Protein AF-0000000079680664 (afdb_homodimer)

Sequence (190 aa):
MLNEAGYVPSNSERYPLGGLVSSIENSFQATPEVICSKHDVKEIRLCFYKDFKPRNCLASKTSCPKYVSLPTYVALWRNETEMGIERISGDFEALMLNEAGYVPSNSERYPLGGLVSSIENSFQATPEVICSKHDVKEIRLCFYKDFKPRNCLASKTSCPKYVSLPTYVALWRNETEMGIERISGDFEAL

pLDDT: mean 71.94, std 26.08, range [20.09, 97.06]

Foldseek 3Di:
DPPVVVCQPVFWDWAFPVLVQVVVCVVQVEGWAFADDEQETDDIGWDADPVRRTYHDPDDPHNHDRIHTHGPVVVVVSCVVVVVVVVVVVPVPDD/DPPVPPCQPVFWDWAFPVLVQVVVCVVQVEGWAFADDEQETDDIGWDADPVRRTYHDPDDPHNHDRIHTDGPVVVVVSCVVVVVVPPVVPPVDDD

Solvent-accessible surface area (backbone atoms only — not comparable to full-atom values): 10627 Å² total; per-residue (Å²): 130,76,76,78,63,76,70,64,60,81,51,60,40,78,36,53,39,66,57,55,45,50,54,46,21,71,75,56,67,27,42,56,37,62,36,31,62,64,43,22,48,37,32,41,33,44,28,32,36,77,75,56,42,62,30,62,35,78,82,57,88,65,52,48,53,69,46,27,37,36,34,57,70,62,61,42,56,48,38,52,66,48,46,64,50,48,69,64,58,56,73,78,58,88,125,130,78,76,77,64,78,70,64,60,80,50,59,40,78,36,53,39,66,59,55,46,48,55,46,22,71,74,58,66,26,42,55,36,64,38,32,60,62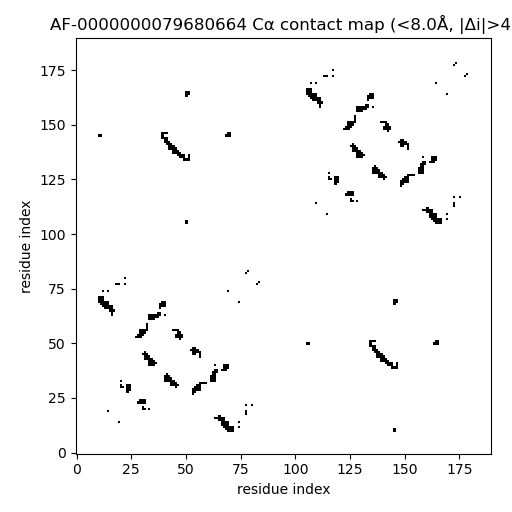,42,23,47,36,34,41,34,42,27,32,38,76,76,57,42,60,29,63,35,77,83,58,88,64,52,48,52,69,45,27,38,35,34,57,69,61,60,43,55,47,39,55,66,47,46,67,53,46,70,69,64,61,72,89,58,92,119

Structure (mmCIF, N/CA/C/O backbone):
data_AF-0000000079680664-model_v1
#
loop_
_entity.id
_entity.type
_entity.pdbx_description
1 polymer 'Uncharacterized protein'
#
loop_
_atom_site.group_PDB
_atom_site.id
_atom_site.type_symbol
_atom_site.label_atom_id
_atom_site.label_alt_id
_atom_site.label_comp_id
_atom_site.label_asym_id
_atom_site.label_entity_id
_atom_site.label_seq_id
_atom_site.pdbx_PDB_ins_code
_atom_site.Cartn_x
_atom_site.Cartn_y
_atom_site.Cartn_z
_atom_site.occupancy
_atom_site.B_iso_or_equiv
_atom_site.auth_seq_id
_atom_site.auth_comp_id
_atom_site.auth_asym_id
_atom_site.auth_atom_id
_atom_site.pdbx_PDB_model_num
ATOM 1 N N . MET A 1 1 ? -14.547 -22.094 -36.844 1 20.09 1 MET A N 1
ATOM 2 C CA . MET A 1 1 ? -15.398 -21.312 -35.969 1 20.09 1 MET A CA 1
ATOM 3 C C . MET A 1 1 ? -14.953 -21.484 -34.5 1 20.09 1 MET A C 1
ATOM 5 O O . MET A 1 1 ? -15.781 -21.453 -33.594 1 20.09 1 MET A O 1
ATOM 9 N N . LEU A 1 2 ? -13.836 -21.984 -34.188 1 27.72 2 LEU A N 1
ATOM 10 C CA . LEU A 1 2 ? -13.211 -22.375 -32.938 1 27.72 2 LEU A CA 1
ATOM 11 C C . LEU A 1 2 ? -13.406 -21.297 -31.875 1 27.72 2 LEU A C 1
ATOM 13 O O . LEU A 1 2 ? -13.398 -20.109 -32.188 1 27.72 2 LEU A O 1
ATOM 17 N N . ASN A 1 3 ? -14.43 -21.641 -30.953 1 27.27 3 ASN A N 1
ATOM 18 C CA . ASN A 1 3 ? -14.836 -20.828 -29.812 1 27.27 3 ASN A CA 1
ATOM 19 C C . ASN A 1 3 ? -13.641 -20.203 -29.125 1 27.27 3 ASN A C 1
ATOM 21 O O . ASN A 1 3 ? -12.672 -20.891 -28.781 1 27.27 3 ASN A O 1
ATOM 25 N N . GLU A 1 4 ? -13.031 -19.234 -29.656 1 29.84 4 GLU A N 1
ATOM 26 C CA . GLU A 1 4 ? -11.93 -18.422 -29.125 1 29.84 4 GLU A CA 1
ATOM 27 C C . GLU A 1 4 ? -12.086 -18.203 -27.625 1 29.84 4 GLU A C 1
ATOM 29 O O . GLU A 1 4 ? -12.844 -17.328 -27.188 1 29.84 4 GLU A O 1
ATOM 34 N N . ALA A 1 5 ? -12.656 -19.266 -27.016 1 32.66 5 ALA A N 1
ATOM 35 C CA . ALA A 1 5 ? -12.922 -19.297 -25.578 1 32.66 5 ALA A CA 1
ATOM 36 C C . ALA A 1 5 ? -11.758 -18.703 -24.797 1 32.66 5 ALA A C 1
ATOM 38 O O . ALA A 1 5 ? -10.602 -19.062 -25.016 1 32.66 5 ALA A O 1
ATOM 39 N N . GLY A 1 6 ? -11.695 -17.438 -24.766 1 31.92 6 GLY A N 1
ATOM 40 C CA . GLY A 1 6 ? -10.758 -16.719 -23.922 1 31.92 6 GLY A CA 1
ATOM 41 C C . GLY A 1 6 ? -10.367 -17.484 -22.672 1 31.92 6 GLY A C 1
ATOM 42 O O . GLY A 1 6 ? -11.008 -17.344 -21.625 1 31.92 6 GLY A O 1
ATOM 43 N N . TYR A 1 7 ? -10.039 -18.75 -22.812 1 34.88 7 TYR A N 1
ATOM 44 C CA . TYR A 1 7 ? -9.461 -19.516 -21.719 1 34.88 7 TYR A CA 1
ATOM 45 C C . TYR A 1 7 ? -8.516 -18.656 -20.891 1 34.88 7 TYR A C 1
ATOM 47 O O . TYR A 1 7 ? -7.488 -18.188 -21.391 1 34.88 7 TYR A O 1
ATOM 55 N N . VAL A 1 8 ? -8.945 -17.641 -20.312 1 38.91 8 VAL A N 1
ATOM 56 C CA . VAL A 1 8 ? -8.117 -17.047 -19.266 1 38.91 8 VAL A CA 1
ATOM 57 C C . VAL A 1 8 ? -7.586 -18.141 -18.344 1 38.91 8 VAL A C 1
ATOM 59 O O . VAL A 1 8 ? -8.359 -18.875 -17.734 1 38.91 8 VAL A O 1
ATOM 62 N N . PRO A 1 9 ? -6.621 -19.031 -18.875 1 41.72 9 PRO A N 1
ATOM 63 C CA . PRO A 1 9 ? -6.141 -20.016 -17.906 1 41.72 9 PRO A CA 1
ATOM 64 C C . PRO A 1 9 ? -6.508 -19.656 -16.469 1 41.72 9 PRO A C 1
ATOM 66 O O . PRO A 1 9 ? -6.781 -18.5 -16.156 1 41.72 9 PRO A O 1
ATOM 69 N N . SER A 1 10 ? -7.141 -20.562 -15.797 1 46.06 10 SER A N 1
ATOM 70 C CA . SER A 1 10 ? -7.402 -20.375 -14.375 1 46.06 10 SER A CA 1
ATOM 71 C C . SER A 1 10 ? -6.418 -19.391 -13.758 1 46.06 10 SER A C 1
ATOM 73 O O . SER A 1 10 ? -5.227 -19.422 -14.062 1 46.06 10 SER A O 1
ATOM 75 N N . ASN A 1 11 ? -6.82 -18.141 -13.586 1 50.75 11 ASN A N 1
ATOM 76 C CA . ASN A 1 11 ? -6.395 -16.766 -13.367 1 50.75 11 ASN A CA 1
ATOM 77 C C . ASN A 1 11 ? -5.152 -16.688 -12.484 1 50.75 11 ASN A C 1
ATOM 79 O O . ASN A 1 11 ? -4.371 -15.75 -12.578 1 50.75 11 ASN A O 1
ATOM 83 N N . SER A 1 12 ? -5.188 -17.453 -11.391 1 59.84 12 SER A N 1
ATOM 84 C CA . SER A 1 12 ? -4.125 -17.344 -10.391 1 59.84 12 SER A CA 1
ATOM 85 C C . SER A 1 12 ? -2.889 -18.141 -10.812 1 59.84 12 SER A C 1
ATOM 87 O O . SER A 1 12 ? -2.994 -19.312 -11.195 1 59.84 12 SER A O 1
ATOM 89 N N . GLU A 1 13 ? -1.87 -17.656 -11.438 1 76.88 13 GLU A N 1
ATOM 90 C CA . GLU A 1 13 ? -0.542 -18.234 -11.586 1 76.88 13 GLU A CA 1
ATOM 91 C C . GLU A 1 13 ? 0.304 -18 -10.336 1 76.88 13 GLU A C 1
ATOM 93 O O . GLU A 1 13 ? 0.044 -17.078 -9.57 1 76.88 13 GLU A O 1
ATOM 98 N N . ARG A 1 14 ? 1.098 -19.141 -10.117 1 84.31 14 ARG A N 1
ATOM 99 C CA . ARG A 1 14 ? 2 -18.969 -8.984 1 84.31 14 ARG A CA 1
ATOM 100 C C . ARG A 1 14 ? 3.201 -18.109 -9.359 1 84.31 14 ARG A C 1
ATOM 102 O O . ARG A 1 14 ? 3.818 -18.312 -10.406 1 84.31 14 ARG A O 1
ATOM 109 N N . TYR A 1 15 ? 3.367 -17.062 -8.711 1 86.94 15 TYR A N 1
ATOM 110 C CA . TYR A 1 15 ? 4.438 -16.094 -8.898 1 86.94 15 TYR A CA 1
ATOM 111 C C . TYR A 1 15 ? 5.375 -16.062 -7.703 1 86.94 15 TYR A C 1
ATOM 113 O O . TYR A 1 15 ? 4.934 -16.156 -6.555 1 86.94 15 TYR A O 1
ATOM 121 N N . PRO A 1 16 ? 6.633 -15.953 -8.047 1 90 16 PRO A N 1
ATOM 122 C CA . PRO A 1 16 ? 7.551 -15.891 -6.906 1 90 16 PRO A CA 1
ATOM 123 C C . PRO A 1 16 ? 7.301 -14.68 -6.012 1 90 16 PRO A C 1
ATOM 125 O O . PRO A 1 16 ? 7.164 -13.562 -6.508 1 90 16 PRO A O 1
ATOM 128 N N . LEU A 1 17 ? 7.301 -14.906 -4.699 1 91.44 17 LEU A N 1
ATOM 129 C CA . LEU A 1 17 ? 7.105 -13.828 -3.732 1 91.44 17 LEU A CA 1
ATOM 130 C C . LEU A 1 17 ? 8.195 -12.773 -3.865 1 91.44 17 LEU A C 1
ATOM 132 O O . LEU A 1 17 ? 7.926 -11.578 -3.764 1 91.44 17 LEU A O 1
ATOM 136 N N . GLY A 1 18 ? 9.414 -13.273 -4.027 1 90.5 18 GLY A N 1
ATOM 137 C CA . GLY A 1 18 ? 10.531 -12.359 -4.184 1 90.5 18 GLY A CA 1
ATOM 138 C C . GLY A 1 18 ? 10.352 -11.391 -5.332 1 90.5 18 GLY A C 1
ATOM 139 O O . GLY A 1 18 ? 10.727 -10.219 -5.227 1 90.5 18 GLY A O 1
ATOM 140 N N . GLY A 1 19 ? 9.828 -11.859 -6.449 1 87.69 19 GLY A N 1
ATOM 141 C CA . GLY A 1 19 ? 9.531 -10.992 -7.578 1 87.69 19 GLY A CA 1
ATOM 142 C C . GLY A 1 19 ? 8.516 -9.914 -7.254 1 87.69 19 GLY A C 1
ATOM 143 O O . GLY A 1 19 ? 8.664 -8.758 -7.668 1 87.69 19 GLY A O 1
ATOM 144 N N . LEU A 1 20 ? 7.48 -10.25 -6.527 1 89.44 20 LEU A N 1
ATOM 145 C CA . LEU A 1 20 ? 6.461 -9.297 -6.102 1 89.44 20 LEU A CA 1
ATOM 146 C C . LEU A 1 20 ? 7.062 -8.227 -5.195 1 89.44 20 LEU A C 1
ATOM 148 O O . LEU A 1 20 ? 6.852 -7.031 -5.414 1 89.44 20 LEU A O 1
ATOM 152 N N . VAL A 1 21 ? 7.824 -8.672 -4.258 1 92.06 21 VAL A N 1
ATOM 153 C CA . VAL A 1 21 ? 8.461 -7.762 -3.307 1 92.06 21 VAL A CA 1
ATOM 154 C C . VAL A 1 21 ? 9.414 -6.824 -4.039 1 92.06 21 VAL A C 1
ATOM 156 O O . VAL A 1 21 ? 9.398 -5.613 -3.812 1 92.06 21 VAL A O 1
ATOM 159 N N . SER A 1 22 ? 10.172 -7.383 -4.969 1 91.12 22 SER A N 1
ATOM 160 C CA . SER A 1 22 ? 11.133 -6.59 -5.73 1 91.12 22 SER A CA 1
ATOM 161 C C . SER A 1 22 ? 10.43 -5.559 -6.605 1 91.12 22 SER A C 1
ATOM 163 O O . SER A 1 22 ? 10.922 -4.441 -6.773 1 91.12 22 SER A O 1
ATOM 165 N N . SER A 1 23 ? 9.375 -5.918 -7.18 1 88.31 23 SER A N 1
ATOM 166 C CA . SER A 1 23 ? 8.617 -4.992 -8.016 1 88.31 23 SER A CA 1
ATOM 167 C C . SER A 1 23 ? 8.109 -3.803 -7.207 1 88.31 23 SER A C 1
ATOM 169 O O . SER A 1 23 ? 8.172 -2.66 -7.668 1 88.31 23 SER A O 1
ATOM 171 N N . ILE A 1 24 ? 7.656 -4.031 -6.066 1 90.31 24 ILE A N 1
ATOM 172 C CA . ILE A 1 24 ? 7.148 -2.969 -5.207 1 90.31 24 ILE A CA 1
ATOM 173 C C . ILE A 1 24 ? 8.312 -2.107 -4.711 1 90.31 24 ILE A C 1
ATOM 175 O O . ILE A 1 24 ? 8.211 -0.878 -4.684 1 90.31 24 ILE A O 1
ATOM 179 N N . GLU A 1 25 ? 9.359 -2.775 -4.348 1 92.81 25 GLU A N 1
ATOM 180 C CA . GLU A 1 25 ? 10.547 -2.057 -3.9 1 92.81 25 GLU A CA 1
ATOM 181 C C . GLU A 1 25 ? 11.047 -1.092 -4.973 1 92.81 25 GLU A C 1
ATOM 183 O O . GLU A 1 25 ? 11.5 0.01 -4.656 1 92.81 25 GLU A O 1
ATOM 188 N N . ASN A 1 26 ? 10.953 -1.496 -6.199 1 86.44 26 ASN A N 1
ATOM 189 C CA . ASN A 1 26 ? 11.391 -0.659 -7.312 1 86.44 26 ASN A CA 1
ATOM 190 C C . ASN A 1 26 ? 10.516 0.575 -7.469 1 86.44 26 ASN A C 1
ATOM 192 O O . ASN A 1 26 ? 11 1.649 -7.828 1 86.44 26 ASN A O 1
ATOM 196 N N . SER A 1 27 ? 9.273 0.501 -7.133 1 84.94 27 SER A N 1
ATOM 197 C CA . SER A 1 27 ? 8.336 1.61 -7.285 1 84.94 27 SER A CA 1
ATOM 198 C C . SER A 1 27 ? 8.297 2.482 -6.035 1 84.94 27 SER A C 1
ATOM 200 O O . SER A 1 27 ? 8.195 3.707 -6.129 1 84.94 27 SER A O 1
ATOM 202 N N . PHE A 1 28 ? 8.43 1.86 -4.922 1 88.81 28 PHE A N 1
ATOM 203 C CA . PHE A 1 28 ? 8.227 2.543 -3.648 1 88.81 28 PHE A CA 1
ATOM 204 C C . PHE A 1 28 ? 9.562 2.816 -2.963 1 88.81 28 PHE A C 1
ATOM 206 O O . PHE A 1 28 ? 9.633 3.604 -2.016 1 88.81 28 PHE A O 1
ATOM 213 N N . GLN A 1 29 ? 10.578 2.229 -3.4 1 93.88 29 GLN A N 1
ATOM 214 C CA . GLN A 1 29 ? 11.945 2.436 -2.916 1 93.88 29 GLN A CA 1
ATOM 215 C C . GLN A 1 29 ? 12.102 1.927 -1.486 1 93.88 29 GLN A C 1
ATOM 217 O O . GLN A 1 29 ? 12.914 2.449 -0.723 1 93.88 29 GLN A O 1
ATOM 222 N N . ALA A 1 30 ? 11.32 1.012 -1.046 1 95.62 30 ALA A N 1
ATOM 223 C CA . ALA A 1 30 ? 11.375 0.354 0.257 1 95.62 30 ALA A CA 1
ATOM 224 C C . ALA A 1 30 ? 10.68 -1.005 0.215 1 95.62 30 ALA A C 1
ATOM 226 O O . ALA A 1 30 ? 9.742 -1.206 -0.558 1 95.62 30 ALA A O 1
ATOM 227 N N . THR A 1 31 ? 11.102 -1.924 1.086 1 95.12 31 THR A N 1
ATOM 228 C CA . THR A 1 31 ? 10.531 -3.266 1.111 1 95.12 31 THR A CA 1
ATOM 229 C C . THR A 1 31 ? 9.18 -3.27 1.832 1 95.12 31 THR A C 1
ATOM 231 O O . THR A 1 31 ? 9.094 -2.863 2.992 1 95.12 31 THR A O 1
ATOM 234 N N . PRO A 1 32 ? 8.203 -3.764 1.159 1 95.62 32 PRO A N 1
ATOM 235 C CA . PRO A 1 32 ? 6.895 -3.873 1.798 1 95.62 32 PRO A CA 1
ATOM 236 C C . PRO A 1 32 ? 6.762 -5.125 2.666 1 95.62 32 PRO A C 1
ATOM 238 O O . PRO A 1 32 ? 7.656 -5.973 2.67 1 95.62 32 PRO A O 1
ATOM 241 N N . GLU A 1 33 ? 5.766 -5.156 3.477 1 95.69 33 GLU A N 1
ATOM 242 C CA . GLU A 1 33 ? 5.348 -6.406 4.109 1 95.69 33 GLU A CA 1
ATOM 243 C C . GLU A 1 33 ? 4.145 -7.012 3.395 1 95.69 33 GLU A C 1
ATOM 245 O O . GLU A 1 33 ? 3.154 -6.32 3.143 1 95.69 33 GLU A O 1
ATOM 250 N N . VAL A 1 34 ? 4.301 -8.258 3.041 1 94.69 34 VAL A N 1
ATOM 251 C CA . VAL A 1 34 ? 3.215 -8.953 2.352 1 94.69 34 VAL A CA 1
ATOM 252 C C . VAL A 1 34 ? 2.592 -9.992 3.279 1 94.69 34 VAL A C 1
ATOM 254 O O . VAL A 1 34 ? 3.305 -10.773 3.916 1 94.69 34 VAL A O 1
ATOM 257 N N . ILE A 1 35 ? 1.312 -9.953 3.398 1 95.19 35 ILE A N 1
ATOM 258 C CA . ILE A 1 35 ? 0.577 -10.906 4.227 1 95.19 35 ILE A CA 1
ATOM 259 C C . ILE A 1 35 ? -0.24 -11.836 3.342 1 95.19 35 ILE A C 1
ATOM 261 O O . ILE A 1 35 ? -0.987 -11.383 2.471 1 95.19 35 ILE A O 1
ATOM 265 N N . CYS A 1 36 ? -0.121 -13.102 3.668 1 95.19 36 CYS A N 1
ATOM 266 C CA . CYS A 1 36 ? -0.797 -14.086 2.836 1 95.19 36 CYS A CA 1
ATOM 267 C C . CYS A 1 36 ? -1.721 -14.969 3.672 1 95.19 36 CYS A C 1
ATOM 269 O O . CYS A 1 36 ? -1.496 -15.148 4.871 1 95.19 36 CYS A O 1
ATOM 271 N N . SER A 1 37 ? -2.754 -15.344 3.094 1 95.38 37 SER A N 1
ATOM 272 C CA . SER A 1 37 ? -3.525 -16.516 3.506 1 95.38 37 SER A CA 1
ATOM 273 C C . SER A 1 37 ? -3.32 -17.672 2.545 1 95.38 37 SER A C 1
ATOM 275 O O . SER A 1 37 ? -3.885 -17.688 1.449 1 95.38 37 SER A O 1
ATOM 277 N N . LYS A 1 38 ? -2.404 -18.625 2.961 1 93.31 38 LYS A N 1
ATOM 278 C CA . LYS A 1 38 ? -1.927 -19.656 2.035 1 93.31 38 LYS A CA 1
ATOM 279 C C . LYS A 1 38 ? -1.198 -19.031 0.85 1 93.31 38 LYS A C 1
ATOM 281 O O . LYS A 1 38 ? -0.219 -18.297 1.031 1 93.31 38 LYS A O 1
ATOM 286 N N . HIS A 1 39 ? -1.682 -19.234 -0.361 1 93.69 39 HIS A N 1
ATOM 287 C CA . HIS A 1 39 ? -0.99 -18.734 -1.54 1 93.69 39 HIS A CA 1
ATOM 288 C C . HIS A 1 39 ? -1.566 -17.391 -1.98 1 93.69 39 HIS A C 1
ATOM 290 O O . HIS A 1 39 ? -1.035 -16.75 -2.891 1 93.69 39 HIS A O 1
ATOM 296 N N . ASP A 1 40 ? -2.648 -16.938 -1.288 1 94.62 40 ASP A N 1
ATOM 297 C CA . ASP A 1 40 ? -3.311 -15.703 -1.689 1 94.62 40 ASP A CA 1
ATOM 298 C C . ASP A 1 40 ? -2.738 -14.5 -0.936 1 94.62 40 ASP A C 1
ATOM 300 O O . ASP A 1 40 ? -2.656 -14.516 0.294 1 94.62 40 ASP A O 1
ATOM 304 N N . VAL A 1 41 ? -2.391 -13.477 -1.67 1 93.81 41 VAL A N 1
ATOM 305 C CA . VAL A 1 41 ? -1.973 -12.234 -1.035 1 93.81 41 VAL A CA 1
ATOM 306 C C . VAL A 1 41 ? -3.193 -11.5 -0.483 1 93.81 41 VAL A C 1
ATOM 308 O O . VAL A 1 41 ? -4.07 -11.078 -1.242 1 93.81 41 VAL A O 1
ATOM 311 N N . LYS A 1 42 ? -3.158 -11.297 0.819 1 96.31 42 LYS A N 1
ATOM 312 C CA . LYS A 1 42 ? -4.312 -10.68 1.465 1 96.31 42 LYS A CA 1
ATOM 313 C C . LYS A 1 42 ? -4.086 -9.188 1.702 1 96.31 42 LYS A C 1
ATOM 315 O O . LYS A 1 42 ? -5.039 -8.406 1.732 1 96.31 42 LYS A O 1
ATOM 320 N N . GLU A 1 43 ? -2.836 -8.914 1.97 1 95.88 43 GLU A N 1
ATOM 321 C CA . GLU A 1 43 ? -2.535 -7.531 2.34 1 95.88 43 GLU A CA 1
ATOM 322 C C . GLU A 1 43 ? -1.099 -7.164 1.982 1 95.88 43 GLU A C 1
ATOM 324 O O . GLU A 1 43 ? -0.195 -7.996 2.086 1 95.88 43 GLU A O 1
ATOM 329 N N . ILE A 1 44 ? -0.95 -5.941 1.569 1 95.19 44 ILE A N 1
ATOM 330 C CA . ILE A 1 44 ? 0.37 -5.34 1.414 1 95.19 44 ILE A CA 1
ATOM 331 C C . ILE A 1 44 ? 0.492 -4.117 2.324 1 95.19 44 ILE A C 1
ATOM 333 O O . ILE A 1 44 ? -0.393 -3.26 2.344 1 95.19 44 ILE A O 1
ATOM 337 N N . ARG A 1 45 ? 1.544 -4.09 3.068 1 95.75 45 ARG A N 1
ATOM 338 C CA . ARG A 1 45 ? 1.777 -2.984 3.994 1 95.75 45 ARG A CA 1
ATOM 339 C C . ARG A 1 45 ? 2.98 -2.154 3.561 1 95.75 45 ARG A C 1
ATOM 341 O O . ARG A 1 45 ? 4.055 -2.697 3.299 1 95.75 45 ARG A O 1
ATOM 348 N N . LEU A 1 46 ? 2.725 -0.905 3.42 1 96.31 46 LEU A N 1
ATOM 349 C CA . LEU A 1 46 ? 3.793 0.057 3.172 1 96.31 46 LEU A CA 1
ATOM 350 C C . LEU A 1 46 ? 4.121 0.843 4.438 1 96.31 46 LEU A C 1
ATOM 352 O O . LEU A 1 46 ? 3.221 1.35 5.109 1 96.31 46 LEU A O 1
ATOM 356 N N . CYS A 1 47 ? 5.367 0.987 4.77 1 97 47 CYS A N 1
ATOM 357 C CA . CYS A 1 47 ? 5.816 1.629 6 1 97 47 CYS A CA 1
ATOM 358 C C . CYS A 1 47 ? 6.547 2.932 5.699 1 97 47 CYS A C 1
ATOM 360 O O . CYS A 1 47 ? 7.211 3.055 4.668 1 97 47 CYS A O 1
ATOM 362 N N . PHE A 1 48 ? 6.445 3.799 6.727 1 95.25 48 PHE A N 1
ATOM 363 C CA . PHE A 1 48 ? 7.004 5.129 6.516 1 95.25 48 PHE A CA 1
ATOM 364 C C . PHE A 1 48 ? 7.734 5.613 7.762 1 95.25 48 PHE A C 1
ATOM 366 O O . PHE A 1 48 ? 7.367 5.25 8.883 1 95.25 48 PHE A O 1
ATOM 373 N N . TYR A 1 49 ? 8.734 6.438 7.461 1 95.31 49 TYR A N 1
ATOM 374 C CA . TYR A 1 49 ? 9.336 7.199 8.547 1 95.31 49 TYR A CA 1
ATOM 375 C C . TYR A 1 49 ? 8.43 8.344 8.984 1 95.31 49 TYR A C 1
ATOM 377 O O . TYR A 1 49 ? 7.383 8.578 8.375 1 95.31 49 TYR A O 1
ATOM 385 N N . LYS A 1 50 ? 8.805 9.07 9.969 1 91.69 50 LYS A N 1
ATOM 386 C CA . LYS A 1 50 ? 8.039 10.188 10.508 1 91.69 50 LYS A CA 1
ATOM 387 C C . LYS A 1 50 ? 7.875 11.297 9.477 1 91.69 50 LYS A C 1
ATOM 389 O O . LYS A 1 50 ? 6.895 12.039 9.508 1 91.69 50 LYS A O 1
ATOM 394 N N . ASP A 1 51 ? 8.805 11.445 8.547 1 87.62 51 ASP A N 1
ATOM 395 C CA . ASP A 1 51 ? 8.75 12.469 7.508 1 87.62 51 ASP A CA 1
ATOM 396 C C . ASP A 1 51 ? 8.023 11.953 6.266 1 87.62 51 ASP A C 1
ATOM 398 O O . ASP A 1 51 ? 8.086 12.57 5.203 1 87.62 51 ASP A O 1
ATOM 402 N N . PHE A 1 52 ? 7.465 10.789 6.32 1 90.44 52 PHE A N 1
ATOM 403 C CA . PHE A 1 52 ? 6.633 10.164 5.297 1 90.44 52 PHE A CA 1
ATOM 404 C C . PHE A 1 52 ? 7.488 9.648 4.148 1 90.44 52 PHE A C 1
ATOM 406 O O . PHE A 1 52 ? 6.992 9.461 3.033 1 90.44 52 PHE A O 1
ATOM 413 N N . LYS A 1 53 ? 8.719 9.445 4.43 1 92.38 53 LYS A N 1
ATOM 414 C CA . LYS A 1 53 ? 9.555 8.727 3.471 1 92.38 53 LYS A CA 1
ATOM 415 C C . LYS A 1 53 ? 9.391 7.215 3.625 1 92.38 53 LYS A C 1
ATOM 417 O O . LYS A 1 53 ? 9.273 6.707 4.742 1 92.38 53 LYS A O 1
ATOM 422 N N . PRO A 1 54 ? 9.414 6.582 2.482 1 95.25 54 PRO A N 1
ATOM 423 C CA . PRO A 1 54 ? 9.281 5.125 2.574 1 95.25 54 PRO A CA 1
ATOM 424 C C . PRO A 1 54 ? 10.391 4.484 3.406 1 95.25 54 PRO A C 1
ATOM 426 O O . PRO A 1 54 ? 11.547 4.918 3.342 1 95.25 54 PRO A O 1
ATOM 429 N N . ARG A 1 55 ? 9.953 3.484 4.23 1 96.69 55 ARG A N 1
ATOM 430 C CA . ARG A 1 55 ? 10.914 2.689 4.984 1 96.69 55 ARG A CA 1
ATOM 431 C C . ARG A 1 55 ? 10.625 1.198 4.832 1 96.69 55 ARG A C 1
ATOM 433 O O . ARG A 1 55 ? 9.492 0.8 4.57 1 96.69 55 ARG A O 1
ATOM 440 N N . ASN A 1 56 ? 11.727 0.396 4.918 1 96.81 56 ASN A N 1
ATOM 441 C CA . ASN A 1 56 ? 11.523 -1.049 4.926 1 96.81 56 ASN A CA 1
ATOM 442 C C . ASN A 1 56 ? 10.664 -1.49 6.102 1 96.81 56 ASN A C 1
ATOM 444 O O . ASN A 1 56 ? 10.906 -1.096 7.242 1 96.81 56 ASN A O 1
ATOM 448 N N . CYS A 1 57 ? 9.625 -2.145 5.73 1 95.75 57 CYS A N 1
ATOM 449 C CA . CYS A 1 57 ? 8.852 -2.727 6.824 1 95.75 57 CYS A CA 1
ATOM 450 C C . CYS A 1 57 ? 9.641 -3.83 7.52 1 95.75 57 CYS A C 1
ATOM 452 O O . CYS A 1 57 ? 10.445 -4.52 6.891 1 95.75 57 CYS A O 1
ATOM 454 N N . LEU A 1 58 ? 9.508 -3.924 8.859 1 82.81 58 LEU A N 1
ATOM 455 C CA . LEU A 1 58 ? 10.227 -4.957 9.586 1 82.81 58 LEU A CA 1
ATOM 456 C C . LEU A 1 58 ? 9.766 -6.348 9.164 1 82.81 58 LEU A C 1
ATOM 458 O O . LEU A 1 58 ? 8.562 -6.586 9 1 82.81 58 LEU A O 1
ATOM 462 N N . ALA A 1 59 ? 10.664 -6.988 8.562 1 65.69 59 ALA A N 1
ATOM 463 C CA . ALA A 1 59 ? 10.43 -8.352 8.086 1 65.69 59 ALA A CA 1
ATOM 464 C C . ALA A 1 59 ? 9.828 -9.219 9.188 1 65.69 59 ALA A C 1
ATOM 466 O O . ALA A 1 59 ? 10.359 -9.273 10.305 1 65.69 59 ALA A O 1
ATOM 467 N N . SER A 1 60 ? 8.547 -9.234 9.289 1 68.12 60 SER A N 1
ATOM 468 C CA . SER A 1 60 ? 8 -10.273 10.148 1 68.12 60 SER A CA 1
ATOM 469 C C . SER A 1 60 ? 7.977 -11.625 9.445 1 68.12 60 SER A C 1
ATOM 471 O O . SER A 1 60 ? 8.289 -11.719 8.258 1 68.12 60 SER A O 1
ATOM 473 N N . LYS A 1 61 ? 7.977 -12.719 10.273 1 77.44 61 LYS A N 1
ATOM 474 C CA . LYS A 1 61 ? 7.781 -14.031 9.656 1 77.44 61 LYS A CA 1
ATOM 475 C C . LYS A 1 61 ? 6.738 -13.961 8.547 1 77.44 61 LYS A C 1
ATOM 477 O O . LYS A 1 61 ? 5.645 -13.43 8.742 1 77.44 61 LYS A O 1
ATOM 482 N N . THR A 1 62 ? 7.242 -14.18 7.414 1 82.69 62 THR A N 1
ATOM 483 C CA . THR A 1 62 ? 6.34 -14.133 6.27 1 82.69 62 THR A CA 1
ATOM 484 C C . THR A 1 62 ? 5.238 -15.188 6.402 1 82.69 62 THR A C 1
ATOM 486 O O . THR A 1 62 ? 5.492 -16.297 6.855 1 82.69 62 THR A O 1
ATOM 489 N N . SER A 1 63 ? 4.125 -14.828 6.242 1 92.31 63 SER A N 1
ATOM 490 C CA . SER A 1 63 ? 3.004 -15.75 6.164 1 92.31 63 SER A CA 1
ATOM 491 C C . SER A 1 63 ? 2.855 -16.328 4.758 1 92.31 63 SER A C 1
ATOM 493 O O . SER A 1 63 ? 1.972 -17.141 4.504 1 92.31 63 SER A O 1
ATOM 495 N N . CYS A 1 64 ? 3.812 -15.961 3.938 1 94.25 64 CYS A N 1
ATOM 496 C CA . CYS A 1 64 ? 3.65 -16.312 2.529 1 94.25 64 CYS A CA 1
ATOM 497 C C . CYS A 1 64 ? 4.578 -17.453 2.135 1 94.25 64 CYS A C 1
ATOM 499 O O . CYS A 1 64 ? 5.703 -17.547 2.629 1 94.25 64 CYS A O 1
ATOM 501 N N . PRO A 1 65 ? 4.145 -18.297 1.28 1 93.88 65 PRO A N 1
ATOM 502 C CA . PRO A 1 65 ? 5.039 -19.266 0.654 1 93.88 65 PRO A CA 1
ATOM 503 C C . PRO A 1 65 ? 5.969 -18.641 -0.381 1 93.88 65 PRO A C 1
ATOM 505 O O . PRO A 1 65 ? 5.891 -17.438 -0.633 1 93.88 65 PRO A O 1
ATOM 508 N N . LYS A 1 66 ? 6.789 -19.484 -0.992 1 92.81 66 LYS A N 1
ATOM 509 C CA . LYS A 1 66 ? 7.758 -19.016 -1.977 1 92.81 66 LYS A CA 1
ATOM 510 C C . LYS A 1 66 ? 7.062 -18.5 -3.232 1 92.81 66 LYS A C 1
ATOM 512 O O . LYS A 1 66 ? 7.539 -17.562 -3.875 1 92.81 66 LYS A O 1
ATOM 517 N N . TYR A 1 67 ? 5.973 -19.172 -3.484 1 92 67 TYR A N 1
ATOM 518 C CA . TYR A 1 67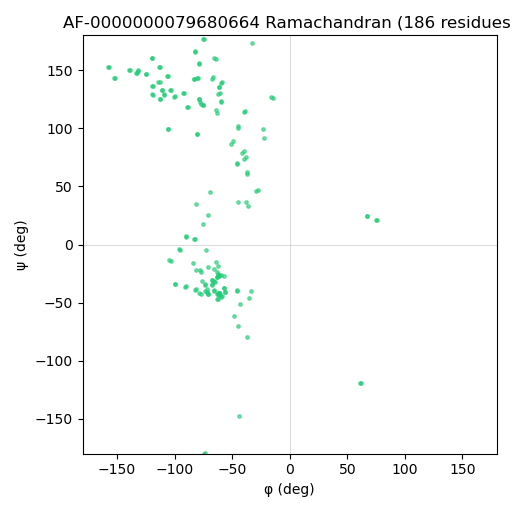 ? 5.176 -18.766 -4.637 1 92 67 TYR A CA 1
ATOM 519 C C . TYR A 1 67 ? 3.775 -18.344 -4.211 1 92 67 TYR A C 1
ATOM 521 O O . TYR A 1 67 ? 3.146 -19.016 -3.379 1 92 67 TYR A O 1
ATOM 529 N N . VAL A 1 68 ? 3.295 -17.25 -4.77 1 92.62 68 VAL A N 1
ATOM 530 C CA . VAL A 1 68 ? 1.974 -16.75 -4.414 1 92.62 68 VAL A CA 1
ATOM 531 C C . VAL A 1 68 ? 1.082 -16.719 -5.656 1 92.62 68 VAL A C 1
ATOM 533 O O . VAL A 1 68 ? 1.577 -16.75 -6.785 1 92.62 68 VAL A O 1
ATOM 536 N N . SER A 1 69 ? -0.164 -16.672 -5.383 1 90.62 69 SER A N 1
ATOM 537 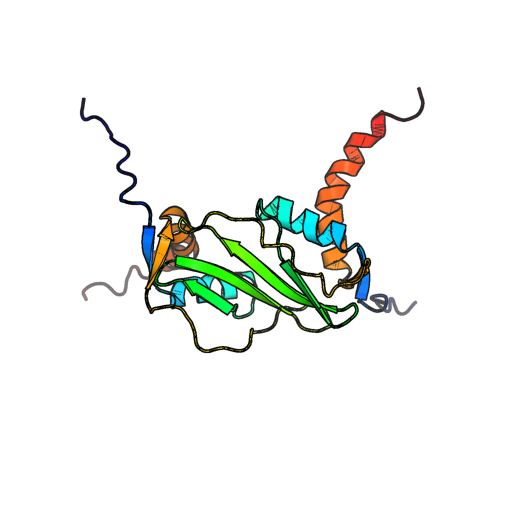C CA . SER A 1 69 ? -1.145 -16.656 -6.461 1 90.62 69 SER A CA 1
ATOM 538 C C . SER A 1 69 ? -1.448 -15.227 -6.914 1 90.62 69 SER A C 1
ATOM 540 O O . SER A 1 69 ? -1.905 -14.406 -6.117 1 90.62 69 SER A O 1
ATOM 542 N N . LEU A 1 70 ? -1.174 -14.875 -8.18 1 88.88 70 LEU A N 1
ATOM 543 C CA . LEU A 1 70 ? -1.47 -13.578 -8.781 1 88.88 70 LEU A CA 1
ATOM 544 C C . LEU A 1 70 ? -2.119 -13.75 -10.148 1 88.88 70 LEU A C 1
ATOM 546 O O . LEU A 1 70 ? -1.865 -14.734 -10.844 1 88.88 70 LEU A O 1
ATOM 550 N N . PRO A 1 71 ? -2.984 -12.781 -10.438 1 83.5 71 PRO A N 1
ATOM 551 C CA . PRO A 1 71 ? -3.508 -12.836 -11.805 1 83.5 71 PRO A CA 1
ATOM 552 C C . PRO A 1 71 ? -2.428 -12.594 -12.859 1 83.5 71 PRO A C 1
ATOM 554 O O . PRO A 1 71 ? -1.391 -12 -12.562 1 83.5 71 PRO A O 1
ATOM 557 N N . THR A 1 72 ? -2.656 -12.977 -14.023 1 75.44 72 THR A N 1
ATOM 558 C CA . THR A 1 72 ? -1.703 -12.961 -15.125 1 75.44 72 THR A CA 1
ATOM 559 C C . THR A 1 72 ? -1.25 -11.531 -15.422 1 75.44 72 THR A C 1
ATOM 561 O O . THR A 1 72 ? -0.073 -11.297 -15.703 1 75.44 72 THR A O 1
ATOM 564 N N . TYR A 1 73 ? -2.146 -10.633 -15.43 1 70.94 73 TYR A N 1
ATOM 565 C CA . TYR A 1 73 ? -1.8 -9.266 -15.812 1 70.94 73 TYR A CA 1
ATOM 566 C C . TYR A 1 73 ? -0.829 -8.648 -14.812 1 70.94 73 TYR A C 1
ATOM 568 O O . TYR A 1 73 ? -0.028 -7.781 -15.172 1 70.94 73 TYR A O 1
ATOM 576 N N . VAL A 1 74 ? -0.94 -9.016 -13.625 1 67.19 74 VAL A N 1
ATOM 577 C CA . VAL A 1 74 ? 0.016 -8.555 -12.625 1 67.19 74 VAL A CA 1
ATOM 578 C C . VAL A 1 74 ? 1.362 -9.242 -12.836 1 67.19 74 VAL A C 1
ATOM 580 O O . VAL A 1 74 ? 2.416 -8.617 -12.695 1 67.19 74 VAL A O 1
ATOM 583 N N . ALA A 1 75 ? 1.191 -10.406 -13.117 1 62.09 75 ALA A N 1
ATOM 584 C CA . ALA A 1 75 ? 2.395 -11.188 -13.383 1 62.09 75 ALA A CA 1
ATOM 585 C C . ALA A 1 75 ? 3.158 -10.641 -14.586 1 62.09 75 ALA A C 1
ATOM 587 O O . ALA A 1 75 ? 4.391 -10.695 -14.625 1 62.09 75 ALA A O 1
ATOM 588 N N . LEU A 1 76 ? 2.393 -10.031 -15.43 1 58.16 76 LEU A N 1
ATOM 589 C CA . LEU A 1 76 ? 2.979 -9.461 -16.641 1 58.16 76 LEU A CA 1
ATOM 590 C C . LEU A 1 76 ? 3.6 -8.094 -16.359 1 58.16 76 LEU A C 1
ATOM 592 O O . LEU A 1 76 ? 4.555 -7.691 -17.016 1 58.16 76 LEU A O 1
ATOM 596 N N . TRP A 1 77 ? 2.822 -7.41 -15.508 1 55.03 77 TRP A N 1
ATOM 597 C CA . TRP A 1 77 ? 3.377 -6.105 -15.156 1 55.03 77 TRP A CA 1
ATOM 598 C C . TRP A 1 77 ? 4.859 -6.219 -14.828 1 55.03 77 TRP A C 1
ATOM 600 O O . TRP A 1 77 ? 5.641 -5.312 -15.125 1 55.03 77 TRP A O 1
ATOM 610 N N . ARG A 1 78 ? 5.266 -7.25 -14.156 1 51.22 78 ARG A N 1
ATOM 611 C CA . ARG A 1 78 ? 6.68 -7.465 -13.859 1 51.22 78 ARG A CA 1
ATOM 612 C C . ARG A 1 78 ? 7.5 -7.562 -15.141 1 51.22 78 ARG A C 1
ATOM 614 O O . ARG A 1 78 ? 8.625 -7.062 -15.203 1 51.22 78 ARG A O 1
ATOM 621 N N . ASN A 1 79 ? 6.945 -8.312 -16.062 1 47.75 79 ASN A N 1
ATOM 622 C CA . ASN A 1 79 ? 7.766 -8.516 -17.25 1 47.75 79 ASN A CA 1
ATOM 623 C C . ASN A 1 79 ? 8.102 -7.191 -17.922 1 47.75 79 ASN A C 1
ATOM 625 O O . ASN A 1 79 ? 9.062 -7.109 -18.688 1 47.75 79 ASN A O 1
ATOM 629 N N . GLU A 1 80 ? 7.227 -6.398 -17.641 1 43.5 80 GLU A N 1
ATOM 630 C CA . GLU A 1 80 ? 7.652 -5.156 -18.281 1 43.5 80 GLU A CA 1
ATOM 631 C C . GLU A 1 80 ? 8.828 -4.527 -17.531 1 43.5 80 GLU A C 1
ATOM 633 O O . GLU A 1 80 ? 9.68 -3.885 -18.141 1 43.5 80 GLU A O 1
ATOM 638 N N . THR A 1 81 ? 8.773 -4.695 -16.234 1 43.72 81 THR A N 1
ATOM 639 C CA . THR A 1 81 ? 10 -4.199 -15.625 1 43.72 81 THR A CA 1
ATOM 640 C C . THR A 1 81 ? 11.172 -5.125 -15.938 1 43.72 81 THR A C 1
ATOM 642 O O . THR A 1 81 ? 12.297 -4.668 -16.141 1 43.72 81 THR A O 1
ATOM 645 N N . GLU A 1 82 ? 10.867 -6.383 -15.93 1 41.72 82 GLU A N 1
ATOM 646 C CA . GLU A 1 82 ? 11.953 -7.266 -16.344 1 41.72 82 GLU A CA 1
ATOM 647 C C . GLU A 1 82 ? 12.102 -7.281 -17.859 1 41.72 82 GLU A C 1
ATOM 649 O O . GLU A 1 82 ? 13.211 -7.426 -18.375 1 41.72 82 GLU A O 1
ATOM 654 N N . MET A 1 83 ? 11.062 -7.324 -18.609 1 39.59 83 MET A N 1
ATOM 655 C CA . MET A 1 83 ? 11.266 -7.355 -20.062 1 39.59 83 MET A CA 1
ATOM 656 C C . MET A 1 83 ? 11.883 -6.047 -20.547 1 39.59 83 MET A C 1
ATOM 658 O O . MET A 1 83 ? 12.438 -5.992 -21.656 1 39.59 83 MET A O 1
ATOM 662 N N . GLY A 1 84 ? 11.789 -4.988 -19.844 1 36.97 84 GLY A N 1
ATOM 663 C CA . GLY A 1 84 ? 12.758 -4.02 -20.344 1 36.97 84 GLY A CA 1
ATOM 664 C C . GLY A 1 84 ? 14.188 -4.492 -20.234 1 36.97 84 GLY A C 1
ATOM 665 O O . GLY A 1 84 ? 15.109 -3.83 -20.719 1 36.97 84 GLY A O 1
ATOM 666 N N . ILE A 1 85 ? 14.391 -5.402 -19.25 1 36.34 85 ILE A N 1
ATOM 667 C CA . ILE A 1 85 ? 15.75 -5.93 -19.281 1 36.34 85 ILE A CA 1
ATOM 668 C C . ILE A 1 85 ? 15.852 -7.035 -20.328 1 36.34 85 ILE A C 1
ATOM 670 O O . ILE A 1 85 ? 16.922 -7.629 -20.516 1 36.34 85 ILE A O 1
ATOM 674 N N . GLU A 1 86 ? 14.875 -7.707 -20.781 1 36.97 86 GLU A N 1
ATOM 675 C CA . GLU A 1 86 ? 15.195 -8.68 -21.812 1 36.97 86 GLU A CA 1
ATOM 676 C C . GLU A 1 86 ? 16.062 -8.055 -22.906 1 36.97 86 GLU A C 1
ATOM 678 O O . GLU A 1 86 ? 16.969 -8.695 -23.422 1 36.97 86 GLU A O 1
ATOM 683 N N . ARG A 1 87 ? 15.477 -7.055 -23.531 1 34.5 87 ARG A N 1
ATOM 684 C CA . ARG A 1 87 ? 16.141 -6.777 -24.797 1 34.5 87 ARG A CA 1
ATOM 685 C C . ARG A 1 87 ? 17.578 -6.332 -24.562 1 34.5 87 ARG A C 1
ATOM 687 O O . ARG A 1 87 ? 18.344 -6.148 -25.516 1 34.5 87 ARG A O 1
ATOM 694 N N . ILE A 1 88 ? 17.906 -5.809 -23.391 1 33.44 88 ILE A N 1
ATOM 695 C CA . ILE A 1 88 ? 19.328 -5.445 -23.469 1 33.44 88 ILE A CA 1
ATOM 696 C C . ILE A 1 88 ? 20.188 -6.699 -23.344 1 33.44 88 ILE A C 1
ATOM 698 O O . ILE A 1 88 ? 21.359 -6.688 -23.719 1 33.44 88 ILE A O 1
ATOM 702 N N . SER A 1 89 ? 19.703 -7.594 -22.641 1 32 89 SER A N 1
ATOM 703 C 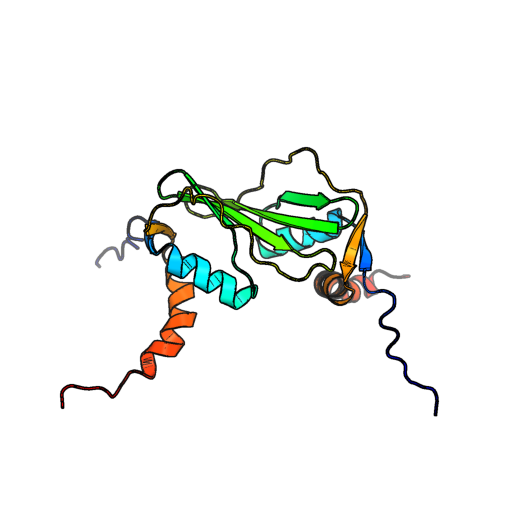CA . SER A 1 89 ? 20.75 -8.609 -22.578 1 32 89 SER A CA 1
ATOM 704 C C . SER A 1 89 ? 20.891 -9.344 -23.906 1 32 89 SER A C 1
ATOM 706 O O . SER A 1 89 ? 21.562 -10.375 -23.984 1 32 89 SER A O 1
ATOM 708 N N . GLY A 1 90 ? 20.062 -9.117 -24.922 1 30.3 90 GLY A N 1
ATOM 709 C CA . GLY A 1 90 ? 20.375 -9.945 -26.062 1 30.3 90 GLY A CA 1
ATOM 710 C C . GLY A 1 90 ? 21.875 -10.039 -26.344 1 30.3 90 GLY A C 1
ATOM 711 O O . GLY A 1 90 ? 22.312 -10.922 -27.078 1 30.3 90 GLY A O 1
ATOM 712 N N . ASP A 1 91 ? 22.609 -8.883 -26.438 1 31.91 91 ASP A N 1
ATOM 713 C CA . ASP A 1 91 ? 23.797 -9.023 -27.266 1 31.91 91 ASP A CA 1
ATOM 714 C C . ASP A 1 91 ? 24.859 -9.883 -26.578 1 31.91 91 ASP A C 1
ATOM 716 O O . ASP A 1 91 ? 25.938 -10.094 -27.125 1 31.91 91 ASP A O 1
ATOM 720 N N . PHE A 1 92 ? 24.828 -10.086 -25.219 1 30.36 92 PHE A N 1
ATOM 721 C CA . PHE A 1 92 ? 26.062 -10.789 -24.859 1 30.36 92 PHE A CA 1
ATOM 722 C C . PHE A 1 92 ? 25.984 -12.258 -25.266 1 30.36 92 PHE A C 1
ATOM 724 O O . PHE A 1 92 ? 25.797 -13.133 -24.406 1 30.36 92 PHE A O 1
ATOM 731 N N . GLU A 1 93 ? 25.016 -12.602 -26.188 1 28.5 93 GLU A N 1
ATOM 732 C CA . GLU A 1 93 ? 25.188 -13.977 -26.641 1 28.5 93 GLU A CA 1
ATOM 733 C C . GLU A 1 93 ? 26.641 -14.289 -26.938 1 28.5 93 GLU A C 1
ATOM 735 O O . GLU A 1 93 ? 27.469 -13.375 -27.062 1 28.5 93 GLU A O 1
ATOM 740 N N . ALA A 1 94 ? 26.906 -15.266 -28.031 1 27.86 94 ALA A N 1
ATOM 741 C CA . ALA A 1 94 ? 27.688 -16.312 -28.688 1 27.86 94 ALA A CA 1
ATOM 742 C C . ALA A 1 94 ? 28.844 -15.719 -29.484 1 27.86 94 ALA A C 1
ATOM 744 O O . ALA A 1 94 ? 29.562 -16.438 -30.188 1 27.86 94 ALA A O 1
ATOM 745 N N . LEU A 1 95 ? 29.578 -14.57 -29.094 1 21.52 95 LEU A N 1
ATOM 746 C CA . LEU A 1 95 ? 30.875 -14.648 -29.734 1 21.52 95 LEU A CA 1
ATOM 747 C C . LEU A 1 95 ? 31.812 -15.57 -28.953 1 21.52 95 LEU A C 1
ATOM 749 O O . LEU A 1 95 ? 31.766 -15.617 -27.719 1 21.52 95 LEU A O 1
ATOM 753 N N . MET B 1 1 ? 19.547 40.719 -2.891 1 20.22 1 MET B N 1
ATOM 754 C CA . MET B 1 1 ? 20.328 39.5 -2.801 1 20.22 1 MET B CA 1
ATOM 755 C C . MET B 1 1 ? 19.672 38.5 -1.833 1 20.22 1 MET B C 1
ATOM 757 O O . MET B 1 1 ? 20.359 37.688 -1.213 1 20.22 1 MET B O 1
ATOM 76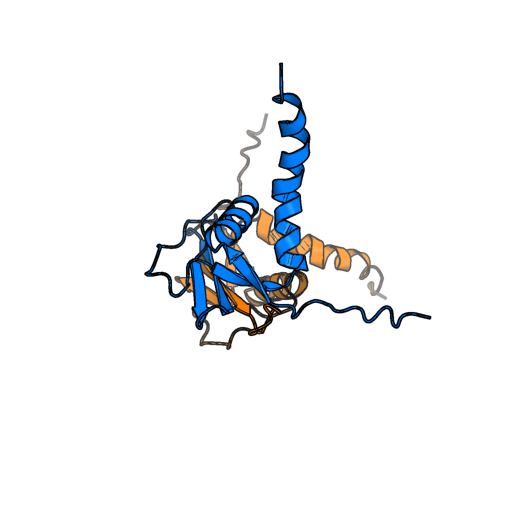1 N N . LEU B 1 2 ? 18.484 38.656 -1.411 1 27.19 2 LEU B N 1
ATOM 762 C CA . LEU B 1 2 ? 17.672 37.969 -0.413 1 27.19 2 LEU B CA 1
ATOM 763 C C . LEU B 1 2 ? 17.812 36.438 -0.556 1 27.19 2 LEU B C 1
ATOM 765 O O . LEU B 1 2 ? 17.922 35.938 -1.672 1 27.19 2 LEU B O 1
ATOM 769 N N . ASN B 1 3 ? 18.703 35.906 0.383 1 27.17 3 ASN B N 1
ATOM 770 C CA . ASN B 1 3 ? 19.016 34.5 0.538 1 27.17 3 ASN B CA 1
ATOM 771 C C . ASN B 1 3 ? 17.766 33.625 0.341 1 27.17 3 ASN B C 1
ATOM 773 O O . ASN B 1 3 ? 16.734 33.875 0.966 1 27.17 3 ASN B O 1
ATOM 777 N N . GLU B 1 4 ? 17.312 33.438 -0.836 1 29.94 4 GLU B N 1
ATOM 778 C CA . GLU B 1 4 ? 16.172 32.625 -1.276 1 29.94 4 GLU B CA 1
ATOM 779 C C . GLU B 1 4 ? 16.078 31.328 -0.481 1 29.94 4 GLU B C 1
ATOM 781 O O . GLU B 1 4 ? 16.828 30.391 -0.732 1 29.94 4 GLU B O 1
ATOM 786 N N . ALA B 1 5 ? 16.438 31.516 0.818 1 32.78 5 ALA B N 1
ATOM 787 C CA . ALA B 1 5 ? 16.438 30.422 1.793 1 32.78 5 ALA B CA 1
ATOM 788 C C . ALA B 1 5 ? 15.242 29.5 1.6 1 32.78 5 ALA B C 1
ATOM 790 O O . ALA B 1 5 ? 14.109 29.969 1.495 1 32.78 5 ALA B O 1
ATOM 791 N N . GLY B 1 6 ? 15.352 28.656 0.681 1 31.97 6 GLY B N 1
ATOM 792 C CA . GLY B 1 6 ? 14.367 27.609 0.451 1 31.97 6 GLY B CA 1
ATOM 793 C C . GLY B 1 6 ? 13.656 27.172 1.716 1 31.97 6 GLY B C 1
ATOM 794 O O . GLY B 1 6 ? 14.086 26.219 2.379 1 31.97 6 GLY B O 1
ATOM 795 N N . TYR B 1 7 ? 13.219 28.125 2.52 1 34.78 7 TYR B N 1
ATOM 796 C CA . TYR B 1 7 ? 12.359 27.797 3.658 1 34.78 7 TYR B CA 1
ATOM 797 C C . TYR B 1 7 ? 11.383 26.688 3.307 1 34.78 7 TYR B C 1
ATOM 799 O O . TYR B 1 7 ? 10.531 26.844 2.432 1 34.78 7 TYR B O 1
ATOM 807 N N . VAL B 1 8 ? 11.805 25.547 2.99 1 39.16 8 VAL B N 1
ATOM 808 C CA . VAL B 1 8 ? 10.867 24.438 3.008 1 39.16 8 VAL B CA 1
ATOM 809 C C . VAL B 1 8 ? 10.039 24.484 4.289 1 39.16 8 VAL B C 1
ATOM 811 O O . VAL B 1 8 ? 10.586 24.422 5.391 1 39.16 8 VAL B O 1
ATOM 814 N N . PRO B 1 9 ? 9.094 25.516 4.422 1 41.94 9 PRO B N 1
ATOM 815 C CA . PRO B 1 9 ? 8.328 25.453 5.672 1 41.94 9 PRO B CA 1
ATOM 816 C C . PRO B 1 9 ? 8.438 24.094 6.363 1 41.94 9 PRO B C 1
ATOM 818 O O . PRO B 1 9 ? 8.789 23.094 5.727 1 41.94 9 PRO B O 1
ATOM 821 N N . SER B 1 10 ? 8.812 24.125 7.605 1 46.53 10 SER B N 1
ATOM 822 C CA . SER B 1 10 ? 8.805 22.891 8.375 1 46.53 10 SER B CA 1
ATOM 823 C C . SER B 1 10 ? 7.848 21.859 7.773 1 46.53 10 SER B C 1
ATOM 825 O O . SER B 1 10 ? 6.723 22.203 7.391 1 46.53 10 SER B O 1
ATOM 827 N N . ASN B 1 11 ? 8.336 21 6.887 1 51 11 ASN B N 1
ATOM 828 C CA . ASN B 1 11 ? 7.977 20.094 5.812 1 51 11 ASN B CA 1
ATOM 829 C C . ASN B 1 11 ? 6.613 19.453 6.055 1 51 11 ASN B C 1
ATOM 831 O O . ASN B 1 11 ? 5.961 19 5.113 1 51 11 ASN B O 1
ATOM 835 N N . SER B 1 12 ? 6.387 19.109 7.332 1 59.94 12 SER B N 1
ATOM 836 C CA . SER B 1 12 ? 5.16 18.375 7.625 1 59.94 12 SER B CA 1
ATOM 837 C C . SER B 1 12 ? 3.961 19.312 7.719 1 59.94 12 SER B C 1
ATOM 839 O O . SER B 1 12 ? 4.023 20.344 8.391 1 59.94 12 SER B O 1
ATOM 841 N N . GLU B 1 13 ? 3.137 19.578 6.762 1 76.88 13 GLU B N 1
ATOM 842 C CA . GLU B 1 13 ? 1.815 20.188 6.84 1 76.88 13 GLU B CA 1
ATOM 843 C C . GLU B 1 13 ? 0.752 19.172 7.238 1 76.88 13 GLU B C 1
ATOM 845 O O . GLU B 1 13 ? 0.938 17.969 7.055 1 76.88 13 GLU B O 1
ATOM 850 N N . ARG B 1 14 ? -0.169 19.797 8.062 1 84.44 14 ARG B N 1
ATOM 851 C CA . ARG B 1 14 ? -1.272 18.906 8.422 1 84.44 14 ARG B CA 1
ATOM 8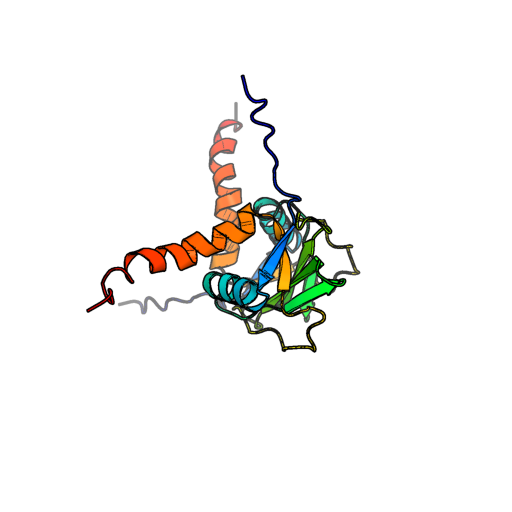52 C C . ARG B 1 14 ? -2.266 18.781 7.273 1 84.44 14 ARG B C 1
ATOM 854 O O . ARG B 1 14 ? -2.65 19.766 6.656 1 84.44 14 ARG B O 1
ATOM 861 N N . TYR B 1 15 ? -2.469 17.625 6.867 1 87.06 15 TYR B N 1
ATOM 862 C CA . TYR B 1 15 ? -3.365 17.266 5.773 1 87.06 15 TYR B CA 1
ATOM 863 C C . TYR B 1 15 ? -4.539 16.438 6.285 1 87.06 15 TYR B C 1
ATOM 865 O O . TYR B 1 15 ? -4.371 15.578 7.156 1 87.06 15 TYR B O 1
ATOM 873 N N . PRO B 1 16 ? -5.672 16.766 5.719 1 90.12 16 PRO B N 1
ATOM 874 C CA . PRO B 1 16 ? -6.809 15.953 6.172 1 90.12 16 PRO B CA 1
ATOM 875 C C . PRO B 1 16 ? -6.637 14.469 5.855 1 90.12 16 PRO B C 1
ATOM 877 O O . PRO B 1 16 ? -6.289 14.109 4.727 1 90.12 16 PRO B O 1
ATOM 880 N N . LEU B 1 17 ? -6.957 13.617 6.828 1 91.5 17 LEU B N 1
ATOM 881 C CA . LEU B 1 17 ? -6.867 12.18 6.648 1 91.5 17 LEU B CA 1
ATOM 882 C C . LEU B 1 17 ? -7.797 11.711 5.531 1 91.5 17 LEU B C 1
ATOM 884 O O . LEU B 1 17 ? -7.438 10.836 4.742 1 91.5 17 LEU B O 1
ATOM 888 N N . GLY B 1 18 ? -8.992 12.289 5.551 1 90.56 18 GLY B N 1
ATOM 889 C CA . GLY B 1 18 ? -9.953 11.938 4.52 1 90.56 18 GLY B CA 1
ATOM 890 C C . GLY B 1 18 ? -9.43 12.164 3.113 1 90.56 18 GLY B C 1
ATOM 891 O O . GLY B 1 18 ? -9.695 11.375 2.207 1 90.56 18 GLY B O 1
ATOM 892 N N . GLY B 1 19 ? -8.719 13.258 2.9 1 87.69 19 GLY B N 1
ATOM 893 C CA . GLY B 1 19 ? -8.094 13.523 1.614 1 87.69 19 GLY B CA 1
ATOM 894 C C . GLY B 1 19 ? -7.07 12.484 1.214 1 87.69 19 GLY B C 1
ATOM 895 O O . GLY B 1 19 ? -7.012 12.078 0.052 1 87.69 19 GLY B O 1
ATOM 896 N N . LEU B 1 20 ? -6.258 12.047 2.143 1 89.56 20 LEU B N 1
ATOM 897 C CA . LEU B 1 20 ? -5.266 11.008 1.896 1 89.56 20 LEU B CA 1
ATOM 898 C C . LEU B 1 20 ? -5.938 9.695 1.506 1 89.56 20 LEU B C 1
ATOM 900 O O . LEU B 1 20 ? -5.562 9.07 0.509 1 89.56 20 LEU B O 1
ATOM 904 N N . VAL B 1 21 ? -6.93 9.344 2.248 1 92.19 21 VAL B N 1
ATOM 905 C CA . VAL B 1 21 ? -7.656 8.102 2.004 1 92.19 21 VAL B CA 1
ATOM 906 C C . VAL B 1 21 ? -8.328 8.156 0.633 1 92.19 21 VAL B C 1
ATOM 908 O O . VAL B 1 21 ? -8.234 7.207 -0.147 1 92.19 21 VAL B O 1
ATOM 911 N N . SER B 1 22 ? -8.914 9.297 0.32 1 91.12 22 SER B N 1
ATOM 912 C CA . SER B 1 22 ? -9.602 9.461 -0.956 1 91.12 22 SER B CA 1
ATOM 913 C C . SER B 1 22 ? -8.625 9.398 -2.123 1 91.12 22 SER B C 1
ATOM 915 O O . SER B 1 22 ? -8.945 8.859 -3.184 1 91.12 22 SER B O 1
ATOM 917 N N . SER B 1 23 ? -7.508 9.961 -1.968 1 88.12 23 SER B N 1
ATOM 918 C CA . SER B 1 23 ? -6.496 9.922 -3.018 1 88.12 23 SER B CA 1
ATOM 919 C C . SER B 1 23 ? -6.059 8.492 -3.32 1 88.12 23 SER B C 1
ATOM 921 O O . SER B 1 23 ? -5.898 8.125 -4.484 1 88.12 23 SER B O 1
ATOM 923 N N . ILE B 1 24 ? -5.891 7.727 -2.354 1 90.31 24 ILE B N 1
ATOM 924 C CA . ILE B 1 24 ? -5.48 6.34 -2.529 1 90.31 24 ILE B CA 1
ATOM 925 C C . ILE B 1 24 ? -6.625 5.531 -3.135 1 90.31 24 ILE B C 1
ATOM 927 O O . ILE B 1 24 ? -6.41 4.715 -4.031 1 90.31 24 ILE B O 1
ATOM 931 N N . GLU B 1 25 ? -7.793 5.789 -2.633 1 92.81 25 GLU B N 1
ATOM 932 C CA . GLU B 1 25 ? -8.969 5.113 -3.164 1 92.81 25 GLU B CA 1
ATOM 933 C C . GLU B 1 25 ? -9.125 5.359 -4.66 1 92.81 25 GLU B C 1
ATOM 935 O O . GLU B 1 25 ? -9.516 4.461 -5.406 1 92.81 25 GLU B O 1
ATOM 940 N N . ASN B 1 26 ? -8.805 6.547 -5.082 1 86.31 26 ASN B N 1
ATOM 941 C CA . ASN B 1 26 ? -8.906 6.902 -6.496 1 86.31 26 ASN B CA 1
ATOM 942 C C . ASN B 1 26 ? -7.895 6.137 -7.344 1 86.31 26 ASN B C 1
ATOM 944 O O . ASN B 1 26 ? -8.188 5.77 -8.484 1 86.31 26 ASN B O 1
ATOM 948 N N . SER B 1 27 ? -6.77 5.789 -6.828 1 84.88 27 SER B N 1
ATOM 949 C CA . SER B 1 27 ? -5.719 5.094 -7.562 1 84.88 27 SER B CA 1
ATOM 950 C C . SER B 1 27 ? -5.867 3.582 -7.441 1 84.88 27 SER B C 1
ATOM 952 O O . SER B 1 27 ? -5.629 2.852 -8.406 1 84.88 27 SER B O 1
ATOM 954 N N . PHE B 1 28 ? -6.277 3.164 -6.305 1 88.75 28 PHE B N 1
ATOM 955 C CA . PHE B 1 28 ? -6.289 1.741 -5.984 1 88.75 28 PHE B CA 1
ATOM 956 C C . PHE B 1 28 ? -7.703 1.181 -6.066 1 88.75 28 PHE B C 1
ATOM 958 O O . PHE B 1 28 ? -7.895 -0.037 -6.098 1 88.75 28 PHE B O 1
ATOM 965 N N . GLN B 1 29 ? -8.656 1.995 -6.105 1 93.94 29 GLN B N 1
ATOM 966 C CA . GLN B 1 29 ? -10.062 1.633 -6.262 1 93.94 29 GLN B CA 1
ATOM 967 C C . GLN B 1 29 ? -10.578 0.885 -5.035 1 93.94 29 GLN B C 1
ATOM 969 O O . GLN B 1 29 ?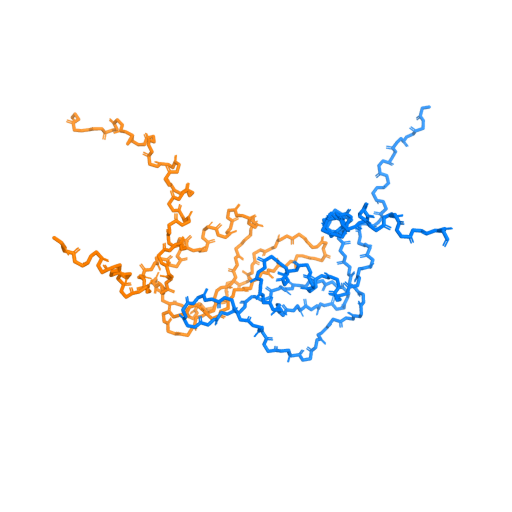 -11.484 0.057 -5.137 1 93.94 29 GLN B O 1
ATOM 974 N N . ALA B 1 30 ? -10.008 1.054 -3.906 1 95.69 30 ALA B N 1
ATOM 975 C CA . ALA B 1 30 ? -10.414 0.49 -2.621 1 95.69 30 ALA B CA 1
ATOM 976 C C . ALA B 1 30 ? -9.867 1.32 -1.463 1 95.69 30 ALA B C 1
ATOM 978 O O . ALA B 1 30 ? -8.812 1.943 -1.58 1 95.69 30 ALA B O 1
ATOM 979 N N . THR B 1 31 ? -10.562 1.287 -0.328 1 95.12 31 THR B N 1
ATOM 980 C CA . THR B 1 31 ? -10.156 2.07 0.833 1 95.12 31 THR B CA 1
ATOM 981 C C . THR B 1 31 ? -9 1.388 1.568 1 95.12 31 THR B C 1
ATOM 983 O O . THR B 1 31 ? -9.125 0.234 1.986 1 95.12 31 THR B O 1
ATOM 986 N N . PRO B 1 32 ? -7.965 2.102 1.746 1 95.75 32 PRO B N 1
ATOM 987 C CA . PRO B 1 32 ? -6.84 1.554 2.508 1 95.75 32 PRO B CA 1
ATOM 988 C C . PRO B 1 32 ? -7.031 1.68 4.016 1 95.75 32 PRO B C 1
ATOM 990 O O . PRO B 1 32 ? -7.988 2.312 4.469 1 95.75 32 PRO B O 1
ATOM 993 N N . GLU B 1 33 ? -6.242 0.996 4.758 1 95.75 33 GLU B N 1
ATOM 994 C CA . GLU B 1 33 ? -6.105 1.271 6.184 1 95.75 33 GLU B CA 1
ATOM 995 C C . GLU B 1 33 ? -4.84 2.078 6.469 1 95.75 33 GLU B C 1
ATOM 997 O O . GLU B 1 33 ? -3.754 1.723 6.012 1 95.75 33 GLU B O 1
ATOM 1002 N N . VAL B 1 34 ? -5.043 3.162 7.164 1 94.81 34 VAL B N 1
ATOM 1003 C CA . VAL B 1 34 ? -3.912 4.016 7.5 1 94.81 34 VAL B CA 1
ATOM 1004 C C . VAL B 1 34 ? -3.615 3.914 8.992 1 94.81 34 VAL B C 1
ATOM 1006 O O . VAL B 1 34 ? -4.527 4.004 9.82 1 94.81 34 VAL B O 1
ATOM 1009 N N . ILE B 1 35 ? -2.402 3.68 9.328 1 95.25 35 ILE B N 1
ATOM 1010 C CA . ILE B 1 35 ? -1.964 3.58 10.719 1 95.25 35 ILE B CA 1
ATOM 1011 C C . ILE B 1 35 ? -1.073 4.773 11.062 1 95.25 35 ILE B C 1
ATOM 1013 O O . ILE B 1 35 ? -0.115 5.066 10.344 1 95.25 35 ILE B O 1
ATOM 1017 N N . CYS B 1 36 ? -1.398 5.34 12.188 1 95.25 36 CYS B N 1
ATOM 1018 C CA . CYS B 1 36 ? -0.662 6.539 12.578 1 95.25 36 CYS B CA 1
ATOM 1019 C C . CYS B 1 36 ? -0.04 6.371 13.961 1 95.25 36 CYS B C 1
ATOM 1021 O O . CYS B 1 36 ? -0.538 5.598 14.781 1 95.25 36 CYS B O 1
ATOM 1023 N N . SER B 1 37 ? 1.05 6.941 14.125 1 95.5 37 SER B N 1
ATOM 1024 C CA . SER B 1 37 ? 1.587 7.293 15.43 1 95.5 37 SER B CA 1
ATOM 1025 C C . SER B 1 37 ? 1.479 8.797 15.688 1 95.5 37 SER B C 1
ATOM 1027 O O . SER B 1 37 ? 2.271 9.578 15.156 1 95.5 37 SER B O 1
ATOM 1029 N N . LYS B 1 38 ? 0.403 9.18 16.469 1 93.38 38 LYS B N 1
ATOM 1030 C CA . LYS B 1 38 ? 0.036 10.594 16.562 1 93.38 38 LYS B CA 1
ATOM 1031 C C . LYS B 1 38 ? -0.348 11.164 15.211 1 93.38 38 LYS B C 1
ATOM 1033 O O . LYS B 1 38 ? -1.263 10.664 14.555 1 93.38 38 LYS B O 1
ATOM 1038 N N . HIS B 1 39 ? 0.369 12.164 14.742 1 93.69 39 HIS B N 1
ATOM 1039 C CA . HIS B 1 39 ? 0.01 12.805 13.477 1 93.69 39 HIS B CA 1
ATOM 1040 C C . HIS B 1 39 ? 0.803 12.219 12.32 1 93.69 39 HIS B C 1
ATOM 1042 O O . HIS B 1 39 ? 0.553 12.555 11.156 1 93.69 39 HIS B O 1
ATOM 1048 N N . ASP B 1 40 ? 1.752 11.297 12.633 1 94.62 40 ASP B N 1
ATOM 1049 C CA . ASP B 1 40 ? 2.609 10.734 11.586 1 94.62 40 ASP B CA 1
ATOM 1050 C C . ASP B 1 40 ? 2.01 9.453 11.016 1 94.62 40 ASP B C 1
ATOM 1052 O O . ASP B 1 40 ? 1.656 8.539 11.758 1 94.62 40 ASP B O 1
ATOM 1056 N N . VAL B 1 41 ? 1.942 9.391 9.711 1 93.94 41 VAL B N 1
ATOM 1057 C CA . VAL B 1 41 ? 1.525 8.156 9.055 1 93.94 41 VAL B CA 1
ATOM 1058 C C . VAL B 1 41 ? 2.662 7.141 9.102 1 93.94 41 VAL B C 1
ATOM 1060 O O . VAL B 1 41 ? 3.723 7.355 8.508 1 93.94 41 VAL B O 1
ATOM 1063 N N . LYS B 1 42 ? 2.357 6.02 9.742 1 96.31 42 LYS B N 1
ATOM 1064 C CA . LYS B 1 42 ? 3.4 5.016 9.922 1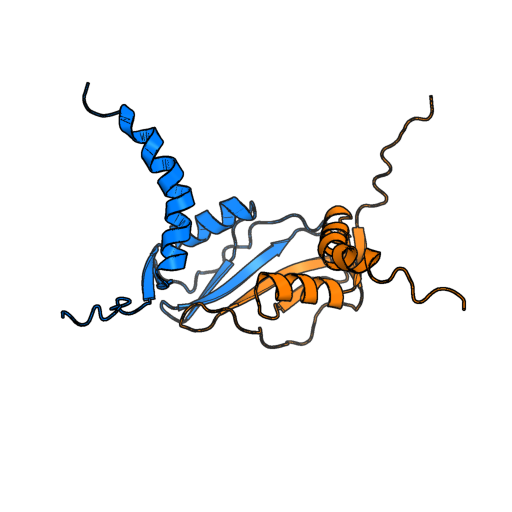 96.31 42 LYS B CA 1
ATOM 1065 C C . LYS B 1 42 ? 3.281 3.906 8.883 1 96.31 42 LYS B C 1
ATOM 1067 O O . LYS B 1 42 ? 4.281 3.287 8.508 1 96.31 42 LYS B O 1
ATOM 1072 N N . GLU B 1 43 ? 2.037 3.643 8.562 1 95.94 43 GLU B N 1
ATOM 1073 C CA . GLU B 1 43 ? 1.809 2.512 7.668 1 95.94 43 GLU B CA 1
ATOM 1074 C C . GLU B 1 43 ? 0.532 2.701 6.852 1 95.94 43 GLU B C 1
ATOM 1076 O O . GLU B 1 43 ? -0.454 3.248 7.352 1 95.94 43 GLU B O 1
ATOM 1081 N N . ILE B 1 44 ? 0.603 2.254 5.637 1 95.19 44 ILE B N 1
ATOM 1082 C CA . ILE B 1 44 ? -0.58 2.121 4.793 1 95.19 44 ILE B CA 1
ATOM 1083 C C . ILE B 1 44 ? -0.771 0.657 4.398 1 95.19 44 ILE B C 1
ATOM 1085 O O . ILE B 1 44 ? 0.171 -0.001 3.953 1 95.19 44 ILE B O 1
ATOM 1089 N N . ARG B 1 45 ? -1.948 0.183 4.609 1 95.75 45 ARG B N 1
ATOM 1090 C CA . ARG B 1 45 ? -2.264 -1.205 4.289 1 95.75 45 ARG B CA 1
ATOM 1091 C C . ARG B 1 45 ? -3.252 -1.288 3.129 1 95.75 45 ARG B C 1
ATOM 1093 O O . ARG B 1 45 ? -4.293 -0.628 3.145 1 95.75 45 ARG B O 1
ATOM 1100 N N . LEU B 1 46 ? -2.842 -2.016 2.152 1 96.38 46 LEU B N 1
ATOM 1101 C CA . LEU B 1 46 ? -3.723 -2.332 1.034 1 96.38 46 LEU B CA 1
ATOM 1102 C C . LEU B 1 46 ? -4.234 -3.766 1.136 1 96.38 46 LEU B C 1
ATOM 1104 O O . LEU B 1 46 ? -3.455 -4.695 1.356 1 96.38 46 LEU B O 1
ATOM 1108 N N . CYS B 1 47 ? -5.5 -3.971 0.967 1 97.06 47 CYS B N 1
ATOM 1109 C CA . CYS B 1 47 ? -6.133 -5.273 1.133 1 97.06 47 CYS B CA 1
ATOM 1110 C C . CYS B 1 47 ? -6.645 -5.805 -0.201 1 97.06 47 CYS B C 1
ATOM 1112 O O . CYS B 1 47 ? -7.047 -5.027 -1.071 1 97.06 47 CYS B O 1
ATOM 1114 N N . PHE B 1 48 ? -6.691 -7.164 -0.219 1 95.38 48 PHE B N 1
ATOM 1115 C CA . PHE B 1 48 ? -7.051 -7.793 -1.482 1 95.38 48 PHE B CA 1
ATOM 1116 C C . PHE B 1 48 ? -7.984 -8.977 -1.249 1 95.38 48 PHE B C 1
ATOM 1118 O O . PHE B 1 48 ? -7.91 -9.633 -0.21 1 95.38 48 PHE B O 1
ATOM 1125 N N . TYR B 1 49 ? -8.805 -9.164 -2.273 1 95.31 49 TYR B N 1
ATOM 1126 C CA . TYR B 1 49 ? -9.555 -10.414 -2.32 1 95.31 49 TYR B CA 1
ATOM 1127 C C . TYR B 1 49 ? -8.648 -11.578 -2.73 1 95.31 49 TYR B C 1
ATOM 1129 O O . TYR B 1 49 ? -7.477 -11.375 -3.051 1 95.31 49 TYR B O 1
ATOM 1137 N N . LYS B 1 50 ? -9.156 -12.766 -2.754 1 91.62 50 LYS B N 1
ATOM 1138 C CA . LYS B 1 50 ? -8.406 -13.969 -3.107 1 91.62 50 LYS B CA 1
ATOM 1139 C C . LYS B 1 50 ? -7.914 -13.906 -4.551 1 91.62 50 LYS B C 1
ATOM 1141 O O . LYS B 1 50 ? -6.891 -14.508 -4.887 1 91.62 50 LYS B O 1
ATOM 1146 N N . ASP B 1 51 ? -8.602 -13.195 -5.426 1 87.69 51 ASP B N 1
ATOM 1147 C CA . ASP B 1 51 ? -8.219 -13.07 -6.832 1 87.69 51 ASP B CA 1
ATOM 1148 C C . ASP B 1 51 ? -7.301 -11.867 -7.043 1 87.69 51 ASP B C 1
ATOM 1150 O O . ASP B 1 51 ? -7.07 -11.453 -8.18 1 87.69 51 ASP B O 1
ATOM 1154 N N . PHE B 1 52 ? -6.871 -11.227 -6.012 1 90.62 52 PHE B N 1
ATOM 1155 C CA . PHE B 1 52 ? -5.906 -10.133 -5.984 1 90.62 52 PHE B CA 1
ATOM 1156 C C . PHE B 1 52 ? -6.535 -8.836 -6.48 1 90.62 52 PHE B C 1
ATOM 1158 O O . PHE B 1 52 ? -5.832 -7.926 -6.914 1 90.62 52 PHE B O 1
ATOM 1165 N N . LYS B 1 53 ? -7.82 -8.789 -6.426 1 92.44 53 LYS B N 1
ATOM 1166 C CA . LYS B 1 53 ? -8.492 -7.512 -6.645 1 92.44 53 LYS B CA 1
ATOM 1167 C C . LYS B 1 53 ? -8.523 -6.68 -5.367 1 92.44 53 LYS B C 1
ATOM 1169 O O . LYS B 1 53 ? -8.703 -7.219 -4.273 1 92.44 53 LYS B O 1
ATOM 1174 N N . PRO B 1 54 ? -8.359 -5.41 -5.582 1 95.31 54 PRO B N 1
ATOM 1175 C CA . PRO B 1 54 ? -8.406 -4.559 -4.391 1 95.31 54 PRO B CA 1
ATOM 1176 C C . PRO B 1 54 ? -9.727 -4.672 -3.637 1 95.31 54 PRO B C 1
ATOM 1178 O O . PRO B 1 54 ? -10.789 -4.789 -4.254 1 95.31 54 PRO B O 1
ATOM 1181 N N . ARG B 1 55 ? -9.57 -4.688 -2.268 1 96.69 55 ARG B N 1
ATOM 1182 C CA . ARG B 1 55 ? -10.75 -4.664 -1.406 1 96.69 55 ARG B CA 1
ATOM 1183 C C . ARG B 1 55 ? -10.594 -3.619 -0.304 1 96.69 55 ARG B C 1
ATOM 1185 O O . ARG B 1 55 ? -9.477 -3.283 0.091 1 96.69 55 ARG B O 1
ATOM 1192 N N . ASN B 1 56 ? -11.773 -3.055 0.112 1 96.81 56 ASN B N 1
ATOM 1193 C CA . ASN B 1 56 ? -11.734 -2.154 1.259 1 96.81 56 ASN B CA 1
ATOM 1194 C C . ASN B 1 56 ? -11.195 -2.854 2.504 1 96.81 56 ASN B C 1
ATOM 1196 O O . ASN B 1 56 ? -11.641 -3.949 2.846 1 96.81 56 ASN B O 1
ATOM 1200 N N . CYS B 1 57 ? -10.172 -2.27 3.004 1 95.81 57 CYS B N 1
ATOM 1201 C CA . CYS B 1 57 ? -9.727 -2.805 4.285 1 95.81 57 CYS B CA 1
ATOM 1202 C C . CYS B 1 57 ? -10.758 -2.551 5.375 1 95.81 57 CYS B C 1
ATOM 1204 O O . CYS B 1 57 ? -11.484 -1.555 5.332 1 95.81 57 CYS B O 1
ATOM 1206 N N . LEU B 1 58 ? -10.906 -3.498 6.297 1 83 58 LEU B N 1
ATOM 1207 C CA . LEU B 1 58 ? -11.875 -3.322 7.371 1 83 58 LEU B CA 1
ATOM 1208 C C . LEU B 1 58 ? -11.5 -2.139 8.258 1 83 58 LEU B C 1
ATOM 1210 O O . LEU B 1 58 ? -10.328 -1.951 8.586 1 83 58 LEU B O 1
ATOM 1214 N N . ALA B 1 59 ? -12.344 -1.226 8.203 1 66.06 59 ALA B N 1
ATOM 1215 C CA . ALA B 1 59 ? -12.18 -0.004 8.984 1 66.06 59 ALA B CA 1
ATOM 1216 C C . ALA B 1 59 ? -11.906 -0.325 10.453 1 66.06 59 ALA B C 1
ATOM 1218 O O . ALA B 1 59 ? -12.656 -1.084 11.078 1 66.06 59 ALA B O 1
ATOM 1219 N N . SER B 1 60 ? -10.688 -0.526 10.789 1 68.31 60 SER B N 1
ATOM 1220 C CA . SER B 1 60 ? -10.438 -0.569 12.227 1 68.31 60 SER B CA 1
ATOM 1221 C C . SER B 1 60 ? -10.391 0.834 12.828 1 68.31 60 SER B C 1
ATOM 1223 O O . SER B 1 60 ? -10.43 1.826 12.094 1 68.31 60 SER B O 1
ATOM 1225 N N . LYS B 1 61 ? -10.695 0.925 14.164 1 78 61 LYS B N 1
ATOM 1226 C CA . LYS B 1 61 ? -10.492 2.215 14.82 1 78 61 LYS B CA 1
ATOM 1227 C C . LYS B 1 61 ? -9.227 2.898 14.312 1 78 61 LYS B C 1
ATOM 1229 O O . LYS B 1 61 ? -8.156 2.285 14.281 1 78 61 LYS B O 1
ATOM 1234 N N . THR B 1 62 ? -9.477 3.955 13.703 1 83.56 62 THR B N 1
ATOM 1235 C CA . THR B 1 62 ? -8.344 4.695 13.164 1 83.56 62 THR B CA 1
ATOM 1236 C C . THR B 1 62 ? -7.418 5.156 14.281 1 83.56 62 THR B C 1
ATOM 1238 O O . THR B 1 62 ? -7.887 5.559 15.352 1 83.56 62 THR B O 1
ATOM 1241 N N . SER B 1 63 ? -6.27 4.926 14.172 1 92.5 63 SER B N 1
ATOM 1242 C CA . SER B 1 63 ? -5.262 5.469 15.07 1 92.5 63 SER B CA 1
ATOM 1243 C C . SER B 1 63 ? -4.871 6.887 14.68 1 92.5 63 SER B C 1
ATOM 1245 O O . SER B 1 63 ? -4.047 7.52 15.344 1 92.5 63 SER B O 1
ATOM 1247 N N . CYS B 1 64 ? -5.578 7.375 13.688 1 94.44 64 CYS B N 1
ATOM 1248 C CA . CYS B 1 64 ? -5.145 8.648 13.117 1 94.44 64 CYS B CA 1
ATOM 1249 C C . CYS B 1 64 ? -6.074 9.773 13.547 1 94.44 64 CYS B C 1
ATOM 1251 O O . CYS B 1 64 ? -7.285 9.578 13.672 1 94.44 64 CYS B O 1
ATOM 1253 N N . PRO B 1 65 ? -5.539 10.914 13.742 1 93.94 65 PRO B N 1
ATOM 1254 C CA . PRO B 1 65 ? -6.367 12.109 13.906 1 93.94 65 PRO B CA 1
ATOM 1255 C C . PRO B 1 65 ? -6.98 12.586 12.594 1 93.94 65 PRO B C 1
ATOM 1257 O O . PRO B 1 65 ? -6.719 12.008 11.539 1 93.94 65 PRO B O 1
ATOM 1260 N N . LYS B 1 66 ? -7.738 13.664 12.68 1 93 66 LYS B N 1
ATOM 1261 C CA . LYS B 1 66 ? -8.422 14.211 11.508 1 93 66 LYS B CA 1
ATOM 1262 C C . LYS B 1 66 ? -7.418 14.766 10.5 1 93 66 LYS B C 1
ATOM 1264 O O . LYS B 1 66 ? -7.648 14.703 9.289 1 93 66 LYS B O 1
ATOM 1269 N N . TYR B 1 67 ? -6.383 15.297 11.102 1 92.06 67 TYR B N 1
ATOM 1270 C CA . TYR B 1 67 ? -5.316 15.828 10.258 1 92.06 67 TYR B CA 1
ATOM 1271 C C . TYR B 1 67 ? -4.004 15.094 10.508 1 92.06 67 TYR B C 1
ATOM 1273 O O . TYR B 1 67 ? -3.645 14.82 11.648 1 92.06 67 TYR B O 1
ATOM 1281 N N . VAL B 1 68 ? -3.295 14.758 9.438 1 92.69 68 VAL B N 1
ATOM 1282 C CA . VAL B 1 68 ? -2.037 14.023 9.547 1 92.69 68 VAL B CA 1
ATOM 1283 C C . VAL B 1 68 ? -0.899 14.852 8.961 1 92.69 68 VAL B C 1
ATOM 1285 O O . VAL B 1 68 ? -1.138 15.789 8.188 1 92.69 68 VAL B O 1
ATOM 1288 N N . SER B 1 69 ? 0.266 14.477 9.359 1 90.75 69 SER B N 1
ATOM 1289 C CA . SER B 1 69 ? 1.456 15.18 8.898 1 90.75 69 SER B CA 1
ATOM 1290 C C . SER B 1 69 ? 1.99 14.578 7.605 1 90.75 69 SER B C 1
ATOM 1292 O O . SER B 1 69 ? 2.342 13.398 7.562 1 90.75 69 SER B O 1
ATOM 1294 N N . LEU B 1 70 ? 2.027 15.344 6.508 1 88.88 70 LEU B N 1
ATOM 1295 C CA . LEU B 1 70 ? 2.572 14.938 5.219 1 88.88 70 LEU B CA 1
ATOM 1296 C C . LEU B 1 70 ? 3.49 16.016 4.652 1 88.88 70 LEU B C 1
ATOM 1298 O O . LEU B 1 70 ? 3.303 17.203 4.926 1 88.88 70 LEU B O 1
ATOM 1302 N N . PRO B 1 71 ? 4.492 15.531 3.93 1 83.56 71 PRO B N 1
ATOM 1303 C CA . PRO B 1 71 ? 5.301 16.531 3.246 1 83.56 71 PRO B CA 1
ATOM 1304 C C . PRO B 1 71 ? 4.512 17.312 2.189 1 83.56 71 PRO B C 1
ATOM 1306 O O . PRO B 1 71 ? 3.5 16.812 1.687 1 83.56 71 PRO B O 1
ATOM 1309 N N . THR B 1 72 ? 4.957 18.422 1.822 1 75.69 72 THR B N 1
ATOM 1310 C CA . THR B 1 72 ? 4.277 19.344 0.935 1 75.69 72 THR B CA 1
ATOM 1311 C C . THR B 1 72 ? 4.035 18.719 -0.435 1 75.69 72 THR B C 1
ATOM 1313 O O . THR B 1 72 ? 2.975 18.906 -1.033 1 75.69 72 THR B O 1
ATOM 1316 N N . TYR B 1 73 ? 4.984 18.047 -0.944 1 70.69 73 TYR B N 1
ATOM 1317 C CA . TYR B 1 73 ? 4.855 17.516 -2.293 1 70.69 73 TYR B CA 1
ATOM 1318 C C . TYR B 1 73 ? 3.756 16.469 -2.355 1 70.69 73 TYR B C 1
ATOM 1320 O O . TYR B 1 73 ? 3.133 16.266 -3.402 1 70.69 73 TYR B O 1
ATOM 1328 N N . VAL B 1 74 ? 3.564 15.781 -1.319 1 67.5 74 VAL B N 1
ATOM 1329 C CA . VAL B 1 74 ? 2.465 14.828 -1.262 1 67.5 74 VAL B CA 1
ATOM 1330 C C . VAL B 1 74 ? 1.136 15.57 -1.153 1 67.5 74 VAL B C 1
ATOM 1332 O O . VAL B 1 74 ? 0.144 15.172 -1.77 1 67.5 74 VAL B O 1
ATOM 1335 N N . ALA B 1 75 ? 1.245 16.516 -0.395 1 62.16 75 ALA B N 1
ATOM 1336 C CA . ALA B 1 75 ? 0.055 17.344 -0.21 1 62.16 75 ALA B CA 1
ATOM 1337 C C . ALA B 1 75 ? -0.375 17.984 -1.523 1 62.16 75 ALA B C 1
ATOM 1339 O O . ALA B 1 75 ? -1.568 18.188 -1.764 1 62.16 75 ALA B O 1
ATOM 1340 N N . LEU B 1 76 ? 0.605 18.156 -2.357 1 58.09 76 LEU B N 1
ATOM 1341 C CA . LEU B 1 76 ? 0.354 18.766 -3.654 1 58.09 76 LEU B CA 1
ATOM 1342 C C . LEU B 1 76 ? -0.188 17.75 -4.648 1 58.09 76 LEU B C 1
ATOM 1344 O O . LEU B 1 76 ? -0.927 18.094 -5.57 1 58.09 76 LEU B O 1
ATOM 1348 N N . TRP B 1 77 ? 0.43 16.578 -4.469 1 54.97 77 TRP B N 1
ATOM 1349 C CA . TRP B 1 77 ? -0.065 15.531 -5.359 1 54.97 77 TRP B CA 1
ATOM 1350 C C . TRP B 1 77 ? -1.59 15.523 -5.398 1 54.97 77 TRP B C 1
ATOM 1352 O O . TRP B 1 77 ? -2.189 15.258 -6.445 1 54.97 77 TRP B O 1
ATOM 1362 N N . ARG B 1 78 ? -2.24 15.727 -4.285 1 50.97 78 ARG B N 1
ATOM 1363 C CA . ARG B 1 78 ? -3.697 15.805 -4.258 1 50.97 78 ARG B CA 1
ATOM 1364 C C . ARG B 1 78 ? -4.203 16.938 -5.137 1 50.97 78 ARG B C 1
ATOM 1366 O O . ARG B 1 78 ? -5.234 16.812 -5.801 1 50.97 78 ARG B O 1
ATOM 1373 N N . ASN B 1 79 ? -3.543 18.062 -4.992 1 47.56 79 ASN B N 1
ATOM 1374 C CA . ASN B 1 79 ? -4.078 19.188 -5.75 1 47.56 79 ASN B CA 1
ATOM 1375 C C . ASN B 1 79 ? -4.133 18.875 -7.242 1 47.56 79 ASN B C 1
ATOM 1377 O O . ASN B 1 79 ? -4.902 19.5 -7.98 1 47.56 79 ASN B O 1
ATOM 1381 N N . GLU B 1 80 ? -3.27 18.062 -7.496 1 43.38 80 GLU B N 1
ATOM 1382 C CA . GLU B 1 80 ? -3.426 17.781 -8.922 1 43.38 80 GLU B CA 1
ATOM 1383 C C . GLU B 1 80 ? -4.664 16.922 -9.188 1 43.38 80 GLU B C 1
ATOM 1385 O O . GLU B 1 80 ? -5.305 17.062 -10.227 1 43.38 80 GLU B O 1
ATOM 1390 N N . THR B 1 81 ? -4.922 16.062 -8.227 1 43.03 81 THR B N 1
ATOM 1391 C CA . THR B 1 81 ? -6.195 15.406 -8.5 1 43.03 81 THR B CA 1
ATOM 1392 C C . THR B 1 81 ? -7.359 16.359 -8.242 1 43.03 81 THR B C 1
ATOM 1394 O O . THR B 1 81 ? -8.367 16.328 -8.953 1 43.03 81 THR B O 1
ATOM 1397 N N . GLU B 1 82 ? -7.215 17.109 -7.188 1 41.62 82 GLU B N 1
ATOM 1398 C CA . GLU B 1 82 ? -8.266 18.109 -7.008 1 41.62 82 GLU B CA 1
ATOM 1399 C C . GLU B 1 82 ? -8.078 19.297 -7.949 1 41.62 82 GLU B C 1
ATOM 1401 O O . GLU B 1 82 ? -9.047 19.906 -8.391 1 41.62 82 GLU B O 1
ATOM 1406 N N . MET B 1 83 ? -6.906 19.781 -8.133 1 39.25 83 MET B N 1
ATOM 1407 C CA . MET B 1 83 ? -6.789 20.938 -9.023 1 39.25 83 MET B CA 1
ATOM 1408 C C . MET B 1 83 ? -7.207 20.562 -10.445 1 39.25 83 MET B C 1
ATOM 1410 O O . MET B 1 83 ? -7.441 21.453 -11.281 1 39.25 83 MET B O 1
ATOM 1414 N N . GLY B 1 84 ? -7.332 19.328 -10.844 1 36.66 84 GLY B N 1
ATOM 1415 C CA . GLY B 1 84 ? -8.188 19.312 -12.023 1 36.66 84 GLY B CA 1
ATOM 1416 C C . GLY B 1 84 ? -9.594 19.812 -11.75 1 36.66 84 GLY B C 1
ATOM 1417 O O . GLY B 1 84 ? -10.391 19.969 -12.672 1 36.66 84 GLY B O 1
ATOM 1418 N N . ILE B 1 85 ? -10.008 19.688 -10.461 1 36.09 85 ILE B N 1
ATOM 1419 C CA . ILE B 1 85 ? -11.305 20.328 -10.25 1 36.09 85 ILE B CA 1
ATOM 1420 C C . ILE B 1 85 ? -11.109 21.812 -9.984 1 36.09 85 ILE B C 1
ATOM 1422 O O . ILE B 1 85 ? -12.07 22.531 -9.695 1 36.09 85 ILE B O 1
ATOM 1426 N N . GLU B 1 86 ? -10.055 22.391 -9.672 1 36.25 86 GLU B N 1
ATOM 1427 C CA . GLU B 1 86 ? -10.133 23.859 -9.578 1 36.25 86 GLU B CA 1
ATOM 1428 C C . GLU B 1 86 ? -10.883 24.438 -10.766 1 36.25 86 GLU B C 1
ATOM 1430 O O . GLU B 1 86 ? -11.703 25.344 -10.602 1 36.25 86 GLU B O 1
ATOM 1435 N N . ARG B 1 87 ? -10.25 24.359 -11.922 1 34.25 87 ARG B N 1
ATOM 1436 C CA . ARG B 1 87 ? -10.664 25.391 -12.859 1 34.25 87 ARG B CA 1
ATOM 1437 C C . ARG B 1 87 ? -12.141 25.25 -13.211 1 34.25 87 ARG B C 1
ATOM 1439 O O . ARG B 1 87 ? -12.68 26.062 -13.969 1 34.25 87 ARG B O 1
ATOM 1446 N N . ILE B 1 88 ? -12.75 24.141 -13 1 33.12 88 ILE B N 1
ATOM 1447 C CA . ILE B 1 88 ? -14.117 24.328 -13.477 1 33.12 88 ILE B CA 1
ATOM 1448 C C . ILE B 1 88 ? -14.906 25.156 -12.461 1 33.12 88 ILE B C 1
ATOM 1450 O O . ILE B 1 88 ? -16.062 25.5 -12.703 1 33.12 88 ILE B O 1
ATOM 1454 N N . SER B 1 89 ? -14.516 25.156 -11.297 1 31.14 89 SER B N 1
ATOM 1455 C CA . SER B 1 89 ? -15.438 26.016 -10.555 1 31.14 89 SER B CA 1
ATOM 1456 C C . SER B 1 89 ? -15.25 27.469 -10.922 1 31.14 89 SER B C 1
ATOM 1458 O O . SER B 1 89 ? -14.359 28.141 -10.398 1 31.14 89 SER B O 1
ATOM 1460 N N . GLY B 1 90 ? -14.758 27.844 -12.102 1 29.22 90 GLY B N 1
ATOM 1461 C CA . GLY B 1 90 ? -14.797 29.281 -12.312 1 29.22 90 GLY B CA 1
ATOM 1462 C C . GLY B 1 90 ? -16.031 29.938 -11.734 1 29.22 90 GLY B C 1
ATOM 1463 O O . GLY B 1 90 ? -15.945 30.922 -11.008 1 29.22 90 GLY B O 1
ATOM 1464 N N . ASP B 1 91 ? -17.219 29.812 -12.539 1 30.52 91 ASP B N 1
ATOM 1465 C CA . ASP B 1 91 ? -18.25 30.812 -12.812 1 30.52 91 ASP B CA 1
ATOM 1466 C C . ASP B 1 91 ? -19.203 30.953 -11.633 1 30.52 91 ASP B C 1
ATOM 1468 O O . ASP B 1 91 ? -20.172 31.719 -11.703 1 30.52 91 ASP B O 1
ATOM 1472 N N . PHE B 1 92 ? -19.375 29.969 -10.672 1 30.06 92 PHE B N 1
ATOM 1473 C CA . PHE B 1 92 ? -20.5 30.422 -9.844 1 30.06 92 PHE B CA 1
ATOM 1474 C C . PHE B 1 92 ? -20.109 31.625 -9.016 1 30.06 92 PHE B C 1
ATOM 1476 O O . PHE B 1 92 ? -19.469 31.5 -7.969 1 30.06 92 PHE B O 1
ATOM 1483 N N . GLU B 1 93 ? -19.375 32.656 -9.781 1 27.88 93 GLU B N 1
ATOM 1484 C CA . GLU B 1 93 ? -19.141 34.031 -9.336 1 27.88 93 GLU B CA 1
ATOM 1485 C C . GLU B 1 93 ? -20.312 34.531 -8.492 1 27.88 93 GLU B C 1
ATOM 1487 O O . GLU B 1 93 ? -21.422 34.031 -8.586 1 27.88 93 GLU B O 1
ATOM 1492 N N . ALA B 1 94 ? -20.109 35.844 -7.863 1 29.61 94 ALA B N 1
ATOM 1493 C CA . ALA B 1 94 ? -20.688 37.031 -7.305 1 29.61 94 ALA B CA 1
ATOM 1494 C C . ALA B 1 94 ? -21.828 37.562 -8.188 1 29.61 94 ALA B C 1
ATOM 1496 O O . ALA B 1 94 ? -22.359 38.656 -7.961 1 29.61 94 ALA B O 1
ATOM 1497 N N . LEU B 1 95 ? -22.719 36.688 -8.883 1 21.89 95 LEU B N 1
ATOM 1498 C CA . LEU B 1 95 ? -23.906 37.469 -9.242 1 21.89 95 LEU B CA 1
ATOM 1499 C C . LEU B 1 95 ? -24.859 37.562 -8.062 1 21.89 95 LEU B C 1
ATOM 1501 O O . LEU B 1 95 ? -25 36.625 -7.285 1 21.89 95 LEU B O 1
#

InterPro domains:
  IPR001568 Ribonuclease T2-like [PF00445] (1-57)
  IPR036430 Ribonuclease T2-like superfamily [G3DSA:3.90.730.10] (1-77)
  IPR036430 Ribonuclease T2-like superfamily [SSF55895] (1-71)

Nearest PDB structures (foldseek):
  1jy5-assembly2_B  TM=7.955E-01  e=1.390E-05  Calystegia sepium
  1bol-assembly1_A  TM=8.433E-01  e=9.725E-03  Rhizopus niveus
  1iyb-assembly1_B  TM=8.428E-01  e=5.002E-02  Nicotiana glutinosa
  3zxl-assembly2_B  TM=3.275E-01  e=2.235E+00  Mycothermus thermophilus
  1jy5-assembly2_B  TM=7.959E-01  e=1.964E-05  Calystegia sepium

Organism: Gossypium tomentosum (NCBI:txid34277)

Secondary structure (DSSP, 8-state):
---------SSEEEEEHHHHHHHHHHHHSSPPEEEEETTEEEEEEEEE-TTS-EE----------SEEEEEHHHHHHHHHHHHHHHTTGGGSS--/---------SSEEEEEHHHHHHHHHHHHSSPPEEEEETTEEEEEEEEE-TTS-EE----------SEEEEEHHHHHHHHHHHHHHHTT---S---

Radius of gyration: 21.21 Å; Cα contacts (8 Å, |Δi|>4): 309; chains: 2; bounding box: 55×62×52 Å